Protein AF-A0AAW8SUX7-F1 (afdb_monomer_lite)

Foldseek 3Di:
DDDPVVLVVVLVVVLVQLLVLLLLADFLQWKKKKFWADPVLPDFDVVSVVVLVVQLVVQVQVVQVVQVHGKWKKKFKAFDADPVPLTTPTIMMMMIIGDDDDPVSSQLSQWDDDDPPTDHRDDMDMDRQDDDPVGGSNNVSVVRSVSPDPPDPSDDSPDDRMDIDPPGDGDDDDDDLPVDDPVRLVCCCPDPQSNLVVVCVVVVQWDWDDDWDWDQDPVRGIDTDTDIRGNCSNPDD

pLDDT: mean 82.75, std 14.5, range [36.53, 97.94]

Secondary structure (DSSP, 8-state):
---HHHHHHHHHHHHHHHHHHHHTT--TTSEEEEEE--GGG--SSHHHHHHHHHHHHHHHHHHHHTTT-PPPEEEEEEEEE-TTT-SEEEEEEEEEE-S-S-HHHHHHTSEES-GGG-EE-S-EEEEEPP-BTTBSHHHHHHHHHH-----TT-S-TT--SEEE-TTSPPP-----TTSS-HHHHHHHHTSTTTTHHHHHHT-TTEEE-S--EEEEETTTEEEEE--EEEGGGS---

InterPro domains:
  IPR056906 Replication-associated protein ORF2/G2P domain [PF23343] (31-123)

Organism: NCBI:txid71452

Structure (mmCIF, N/CA/C/O backbone):
data_AF-A0AAW8SUX7-F1
#
_entry.id   AF-A0AAW8SUX7-F1
#
loop_
_atom_site.group_PDB
_atom_site.id
_atom_site.type_symbol
_atom_site.label_atom_id
_atom_site.label_alt_id
_atom_site.label_comp_id
_atom_site.label_asym_id
_atom_site.label_entity_id
_atom_site.label_seq_id
_atom_site.pdbx_PDB_ins_code
_atom_site.Cartn_x
_atom_site.Cartn_y
_atom_site.Cartn_z
_atom_site.occupancy
_atom_site.B_iso_or_equiv
_atom_site.auth_seq_id
_atom_site.auth_comp_id
_atom_site.auth_asym_id
_atom_site.auth_atom_id
_atom_site.pdbx_PDB_model_num
ATOM 1 N N . MET A 1 1 ? -17.219 -17.881 -17.404 1.00 49.19 1 MET A N 1
ATOM 2 C CA . MET A 1 1 ? -16.061 -18.111 -16.503 1.00 49.19 1 MET A CA 1
ATOM 3 C C . MET A 1 1 ? -14.771 -17.941 -17.301 1.00 49.19 1 MET A C 1
ATOM 5 O O . MET A 1 1 ? -14.645 -18.595 -18.323 1.00 49.19 1 MET A O 1
ATOM 9 N N . SER A 1 2 ? -13.825 -17.087 -16.890 1.00 55.25 2 SER A N 1
ATOM 10 C CA . SER A 1 2 ? -12.548 -16.931 -17.619 1.00 55.25 2 SER A CA 1
ATOM 11 C C . SER A 1 2 ? -11.687 -18.201 -17.523 1.00 55.25 2 SER A C 1
ATOM 13 O O . SER A 1 2 ? -11.746 -18.900 -16.506 1.00 55.25 2 SER A O 1
ATOM 15 N N . ARG A 1 3 ? -10.908 -18.514 -18.569 1.00 72.50 3 ARG A N 1
ATOM 16 C CA . ARG A 1 3 ? -9.994 -19.675 -18.624 1.00 72.50 3 ARG A CA 1
ATOM 17 C C . ARG A 1 3 ? -8.906 -19.587 -17.531 1.00 72.50 3 ARG A C 1
ATOM 19 O O . ARG A 1 3 ? -8.503 -18.471 -17.200 1.00 72.50 3 ARG A O 1
ATOM 26 N N . PRO A 1 4 ? -8.389 -20.710 -16.986 1.00 70.69 4 PRO A N 1
ATOM 27 C CA . PRO A 1 4 ? -7.347 -20.701 -15.948 1.00 70.69 4 PRO A CA 1
ATOM 28 C C . PRO A 1 4 ? -6.117 -19.849 -16.298 1.00 70.69 4 PRO A C 1
ATOM 30 O O . PRO A 1 4 ? -5.672 -19.061 -15.468 1.00 70.69 4 PRO A O 1
ATOM 33 N N . ALA A 1 5 ? -5.644 -19.916 -17.547 1.00 71.50 5 ALA A N 1
ATOM 34 C CA . ALA A 1 5 ? -4.537 -19.094 -18.041 1.00 71.50 5 ALA A CA 1
ATOM 35 C C . ALA A 1 5 ? -4.833 -17.582 -17.963 1.00 71.50 5 ALA A C 1
ATOM 37 O O . ALA A 1 5 ? -4.021 -16.820 -17.446 1.00 71.50 5 ALA A O 1
ATOM 38 N N . GLN A 1 6 ? -6.034 -17.154 -18.375 1.00 67.06 6 GLN A N 1
ATOM 39 C CA . GLN A 1 6 ? -6.454 -15.751 -18.283 1.00 67.06 6 GLN A CA 1
ATOM 40 C C . GLN A 1 6 ? -6.538 -15.275 -16.828 1.00 67.06 6 GLN A C 1
ATOM 42 O O . GLN A 1 6 ? -6.227 -14.128 -16.525 1.00 67.06 6 GLN A O 1
ATOM 47 N N . ARG A 1 7 ? -6.954 -16.150 -15.906 1.00 67.62 7 ARG A N 1
ATOM 48 C CA . ARG A 1 7 ? -7.014 -15.815 -14.475 1.00 67.62 7 ARG A CA 1
ATOM 49 C C . ARG A 1 7 ? -5.628 -15.630 -13.883 1.00 67.62 7 ARG A C 1
ATOM 51 O O . ARG A 1 7 ? -5.427 -14.651 -13.179 1.00 67.62 7 ARG A O 1
ATOM 58 N N . ASN A 1 8 ? -4.694 -16.527 -14.192 1.00 72.44 8 ASN A N 1
ATOM 59 C CA . ASN A 1 8 ? -3.310 -16.416 -13.732 1.00 72.44 8 ASN A CA 1
ATOM 60 C C . ASN A 1 8 ? -2.652 -15.138 -14.269 1.00 72.44 8 ASN A C 1
ATOM 62 O O . ASN A 1 8 ? -1.941 -14.456 -13.537 1.00 72.44 8 ASN A O 1
ATOM 66 N N . LEU A 1 9 ? -2.940 -14.776 -15.523 1.00 76.44 9 LEU A N 1
ATOM 67 C CA . LEU A 1 9 ? -2.477 -13.520 -16.105 1.00 76.44 9 LEU A CA 1
ATOM 68 C C . LEU A 1 9 ? -3.084 -12.301 -15.394 1.00 76.44 9 LEU A C 1
ATOM 70 O O . LEU A 1 9 ? -2.355 -11.389 -15.020 1.00 76.44 9 LEU A O 1
ATOM 74 N N . ASN A 1 10 ? -4.397 -12.298 -15.147 1.00 75.06 10 ASN A N 1
ATOM 75 C CA . ASN A 1 10 ? -5.064 -11.206 -14.432 1.00 75.06 10 ASN A CA 1
ATOM 76 C C . ASN A 1 10 ? -4.539 -11.046 -12.997 1.00 75.06 10 ASN A C 1
ATOM 78 O O . ASN A 1 10 ? -4.394 -9.924 -12.521 1.00 75.06 10 ASN A O 1
ATOM 82 N N . ASP A 1 11 ? -4.253 -12.157 -12.320 1.00 74.00 11 ASP A N 1
ATOM 83 C CA . ASP A 1 11 ? -3.668 -12.185 -10.980 1.00 74.00 11 ASP A CA 1
ATOM 84 C C . ASP A 1 11 ? -2.265 -11.568 -10.972 1.00 74.00 11 ASP A C 1
ATOM 86 O O . ASP A 1 11 ? -1.992 -10.622 -10.230 1.00 74.00 11 ASP A O 1
ATOM 90 N N . LYS A 1 12 ? -1.408 -12.022 -11.894 1.00 78.69 12 LYS A N 1
ATOM 91 C CA . LYS A 1 12 ? -0.062 -11.478 -12.093 1.00 78.69 12 LYS A CA 1
ATOM 92 C C . LYS A 1 12 ? -0.101 -9.976 -12.382 1.00 78.69 12 LYS A C 1
ATOM 94 O O . LYS A 1 12 ? 0.611 -9.211 -11.737 1.00 78.69 12 LYS A O 1
ATOM 99 N N . ASN A 1 13 ? -0.979 -9.547 -13.287 1.00 82.00 13 ASN A N 1
ATOM 100 C CA . ASN A 1 13 ? -1.150 -8.136 -13.630 1.00 82.00 13 ASN A CA 1
ATOM 101 C C . ASN A 1 13 ? -1.684 -7.325 -12.441 1.00 82.00 13 ASN A C 1
ATOM 103 O O . ASN A 1 13 ? -1.242 -6.203 -12.213 1.00 82.00 13 ASN A O 1
ATOM 107 N N . SER A 1 14 ? -2.599 -7.886 -11.641 1.00 81.56 14 SER A N 1
ATOM 108 C CA . SER A 1 14 ? -3.118 -7.206 -10.453 1.00 81.56 14 SER A CA 1
ATOM 109 C C . SER A 1 14 ? -2.048 -7.008 -9.381 1.00 81.56 14 SER A C 1
ATOM 111 O O . SER A 1 14 ? -2.065 -5.969 -8.721 1.00 81.56 14 SER A O 1
ATOM 113 N N . LYS A 1 15 ? -1.147 -7.978 -9.189 1.00 80.19 15 LYS A N 1
ATOM 114 C CA . LYS A 1 15 ? -0.014 -7.877 -8.254 1.00 80.19 15 LYS A CA 1
ATOM 115 C C . LYS A 1 15 ? 0.997 -6.845 -8.729 1.00 80.19 15 LYS A C 1
ATOM 117 O O . LYS A 1 15 ? 1.375 -5.964 -7.962 1.00 80.19 15 LYS A O 1
ATOM 122 N N . GLN A 1 16 ? 1.351 -6.901 -10.011 1.00 82.69 16 GLN A N 1
ATOM 123 C CA . GLN A 1 16 ? 2.250 -5.933 -10.630 1.00 82.69 16 GLN A CA 1
ATOM 124 C C . GLN A 1 16 ? 1.707 -4.503 -10.506 1.00 82.69 16 GLN A C 1
ATOM 126 O O . GLN A 1 16 ? 2.420 -3.591 -10.100 1.00 82.69 16 GLN A O 1
ATOM 131 N N . TYR A 1 17 ? 0.415 -4.312 -10.768 1.00 87.44 17 TYR A N 1
ATOM 132 C CA . TYR A 1 17 ? -0.224 -3.007 -10.639 1.00 87.44 17 TYR A CA 1
ATOM 133 C C . TYR A 1 17 ? -0.255 -2.498 -9.189 1.00 87.44 17 TYR A C 1
ATOM 135 O O . TYR A 1 17 ? -0.027 -1.314 -8.949 1.00 87.44 17 TYR A O 1
ATOM 143 N N . ALA A 1 18 ? -0.493 -3.375 -8.207 1.00 87.50 18 ALA A N 1
ATOM 144 C CA . ALA A 1 18 ? -0.408 -3.010 -6.792 1.00 87.50 18 ALA A CA 1
ATOM 145 C C . ALA A 1 18 ? 1.014 -2.570 -6.403 1.00 87.50 18 ALA A C 1
ATOM 147 O O . ALA A 1 18 ? 1.178 -1.557 -5.727 1.00 87.50 18 ALA A O 1
ATOM 148 N N . LYS A 1 19 ? 2.034 -3.295 -6.878 1.00 86.00 19 LYS A N 1
ATOM 149 C CA . LYS A 1 19 ? 3.452 -2.963 -6.683 1.00 86.00 19 LYS A CA 1
ATOM 150 C C . LYS A 1 19 ? 3.786 -1.582 -7.250 1.00 86.00 19 LYS A C 1
ATOM 152 O O . LYS A 1 19 ? 4.350 -0.752 -6.544 1.00 86.00 19 LYS A O 1
ATOM 157 N N . TRP A 1 20 ? 3.362 -1.293 -8.477 1.00 86.62 20 TRP A N 1
ATOM 158 C CA . TRP A 1 20 ? 3.561 0.027 -9.073 1.00 86.62 20 TRP A CA 1
ATOM 159 C C . TRP A 1 20 ? 2.840 1.144 -8.313 1.00 86.62 20 TRP A C 1
ATOM 161 O O . TRP A 1 20 ? 3.424 2.199 -8.090 1.00 86.62 20 TRP A O 1
ATOM 171 N N . LEU A 1 21 ? 1.603 0.919 -7.852 1.00 90.94 21 LEU A N 1
ATOM 172 C CA . LEU A 1 21 ? 0.901 1.902 -7.021 1.00 90.94 21 LEU A CA 1
ATOM 173 C C . LEU A 1 21 ? 1.651 2.213 -5.725 1.00 90.94 21 LEU A C 1
ATOM 175 O O . LEU A 1 21 ? 1.658 3.376 -5.321 1.00 90.94 21 LEU A O 1
ATOM 179 N N . LEU A 1 22 ? 2.265 1.202 -5.098 1.00 89.12 22 LEU A N 1
ATOM 180 C CA . LEU A 1 22 ? 3.084 1.402 -3.908 1.00 89.12 22 LEU A CA 1
ATOM 181 C C . LEU A 1 22 ? 4.274 2.316 -4.224 1.00 89.12 22 LEU A C 1
ATOM 183 O O . LEU A 1 22 ? 4.403 3.365 -3.595 1.00 89.12 22 LEU A O 1
ATOM 187 N N . TYR A 1 23 ? 5.063 1.991 -5.252 1.00 83.94 23 TYR A N 1
ATOM 188 C CA . TYR A 1 23 ? 6.222 2.803 -5.647 1.00 83.94 23 TYR A CA 1
ATOM 189 C C . TYR A 1 23 ? 5.887 4.238 -6.018 1.00 83.94 23 TYR A C 1
ATOM 191 O O . TYR A 1 23 ? 6.622 5.151 -5.669 1.00 83.94 23 TYR A O 1
ATOM 199 N N . SER A 1 24 ? 4.791 4.452 -6.743 1.00 86.19 24 SER A N 1
ATOM 200 C CA . SER A 1 24 ? 4.453 5.785 -7.238 1.00 86.19 24 SER A CA 1
ATOM 201 C C . SER A 1 24 ? 3.870 6.708 -6.167 1.00 86.19 24 SER A C 1
ATOM 203 O O . SER A 1 24 ? 3.628 7.878 -6.457 1.00 86.19 24 SER A O 1
ATOM 205 N N . ASN A 1 25 ? 3.547 6.205 -4.969 1.00 90.44 25 ASN A N 1
ATOM 206 C CA . ASN A 1 25 ? 2.775 6.976 -3.990 1.00 90.44 25 ASN A CA 1
ATOM 207 C C . ASN A 1 25 ? 3.326 6.994 -2.572 1.00 90.44 25 ASN A C 1
ATOM 209 O O . ASN A 1 25 ? 2.928 7.904 -1.832 1.00 90.44 25 ASN A O 1
ATOM 213 N N . PHE A 1 26 ? 4.167 6.026 -2.201 1.00 89.00 26 PHE A N 1
ATOM 214 C CA . PHE A 1 26 ? 4.655 5.890 -0.836 1.00 89.00 26 PHE A CA 1
ATOM 215 C C . PHE A 1 26 ? 6.181 5.825 -0.762 1.00 89.00 26 PHE A C 1
ATOM 217 O O . PHE A 1 26 ? 6.838 5.348 -1.686 1.00 89.00 26 PHE A O 1
ATOM 224 N N . THR A 1 27 ? 6.738 6.303 0.348 1.00 85.88 27 THR A N 1
ATOM 225 C CA . THR A 1 27 ? 8.180 6.333 0.638 1.00 85.88 27 THR A CA 1
ATOM 226 C C . THR A 1 27 ? 8.466 5.862 2.063 1.00 85.88 27 THR A C 1
ATOM 228 O O . THR A 1 27 ? 7.548 5.623 2.841 1.00 85.88 27 THR A O 1
ATOM 231 N N . GLU A 1 28 ? 9.737 5.776 2.452 1.00 84.06 28 GLU A N 1
ATOM 232 C CA . GLU A 1 28 ? 10.152 5.444 3.827 1.00 84.06 28 GLU A CA 1
ATOM 233 C C . GLU A 1 28 ? 9.581 6.362 4.921 1.00 84.06 28 GLU A C 1
ATOM 235 O O . GLU A 1 28 ? 9.489 5.988 6.088 1.00 84.06 28 GLU A O 1
ATOM 240 N N . LYS A 1 29 ? 9.155 7.574 4.553 1.00 86.88 29 LYS A N 1
ATOM 241 C CA . LYS A 1 29 ? 8.556 8.536 5.486 1.00 86.88 29 LYS A CA 1
ATOM 242 C C . LYS A 1 29 ? 7.097 8.208 5.812 1.00 86.88 29 LYS A C 1
ATOM 244 O O . LYS A 1 29 ? 6.543 8.775 6.755 1.00 86.88 29 LYS A O 1
ATOM 249 N N . ASP A 1 30 ? 6.470 7.357 5.008 1.00 92.44 30 ASP A N 1
ATOM 250 C CA . ASP A 1 30 ? 5.077 6.958 5.142 1.00 92.44 30 ASP A CA 1
ATOM 251 C C . ASP A 1 30 ? 4.924 5.785 6.118 1.00 92.44 30 ASP A C 1
ATOM 253 O O . ASP A 1 30 ? 5.905 5.192 6.569 1.00 92.44 30 ASP A O 1
ATOM 257 N N . TYR A 1 31 ? 3.681 5.461 6.481 1.00 93.88 31 TYR A N 1
ATOM 258 C CA . TYR A 1 31 ? 3.406 4.467 7.511 1.00 93.88 31 TYR A CA 1
ATOM 259 C C . TYR A 1 31 ? 2.958 3.128 6.934 1.00 93.88 31 TYR A C 1
ATOM 261 O O . TYR A 1 31 ? 2.094 3.057 6.055 1.00 93.88 31 TYR A O 1
ATOM 269 N N . TYR A 1 32 ? 3.484 2.061 7.523 1.00 93.56 32 TYR A N 1
ATOM 270 C CA . TYR A 1 32 ? 3.003 0.700 7.378 1.00 93.56 32 TYR A CA 1
ATOM 271 C C . TYR A 1 32 ? 2.326 0.244 8.668 1.00 93.56 32 TYR A C 1
ATOM 273 O O . TYR A 1 32 ? 2.850 0.444 9.760 1.00 93.56 32 TYR A O 1
ATOM 281 N N . LEU A 1 33 ? 1.153 -0.371 8.542 1.00 94.44 33 LEU A N 1
ATOM 282 C CA . LEU A 1 33 ? 0.357 -0.827 9.667 1.00 94.44 33 LEU A CA 1
ATOM 283 C C . LEU A 1 33 ? 0.024 -2.300 9.556 1.00 94.44 33 LEU A C 1
ATOM 285 O O . LEU A 1 33 ? -0.484 -2.738 8.528 1.00 94.44 33 LEU A O 1
ATOM 289 N N . THR A 1 34 ? 0.173 -3.015 10.667 1.00 93.19 34 THR A N 1
ATOM 290 C CA . THR A 1 34 ? -0.422 -4.340 10.863 1.00 93.19 34 THR A CA 1
ATOM 291 C C . THR A 1 34 ? -1.584 -4.238 11.849 1.00 93.19 34 THR A C 1
ATOM 293 O O . THR A 1 34 ? -1.424 -3.789 12.987 1.00 93.19 34 THR A O 1
ATOM 296 N N . LEU A 1 35 ? -2.771 -4.661 11.419 1.00 95.62 35 LEU A N 1
ATOM 297 C CA . LEU A 1 35 ? -4.020 -4.591 12.174 1.00 95.62 35 LEU A CA 1
ATOM 298 C C . LEU A 1 35 ? -4.546 -6.004 12.428 1.00 95.62 35 LEU A C 1
ATOM 300 O O . LEU A 1 35 ? -4.897 -6.729 11.498 1.00 95.62 35 LEU A O 1
ATOM 304 N N . THR A 1 36 ? -4.625 -6.391 13.697 1.00 94.44 36 THR A N 1
ATOM 305 C CA . THR A 1 36 ? -5.106 -7.718 14.116 1.00 94.44 36 THR A CA 1
ATOM 306 C C . THR A 1 36 ? -6.457 -7.625 14.820 1.00 94.44 36 THR A C 1
ATOM 308 O O . THR A 1 36 ? -6.943 -6.533 15.122 1.00 94.44 36 THR A O 1
ATOM 311 N N . TYR A 1 37 ? -7.051 -8.774 15.139 1.00 95.06 37 TYR A N 1
ATOM 312 C CA . TYR A 1 37 ? -8.322 -8.869 15.852 1.00 95.06 37 TYR A CA 1
ATOM 313 C C . TYR A 1 37 ? -8.174 -9.611 17.182 1.00 95.06 37 TYR A C 1
ATOM 315 O O . TYR A 1 37 ? -7.462 -10.609 17.280 1.00 95.06 37 TYR A O 1
ATOM 323 N N . LYS A 1 38 ? -8.886 -9.144 18.211 1.00 95.19 38 LYS A N 1
ATOM 324 C CA . LYS A 1 38 ? -9.260 -9.967 19.371 1.00 95.19 38 LYS A CA 1
ATOM 325 C C . LYS A 1 38 ? -10.297 -10.993 18.922 1.00 95.19 38 LYS A C 1
ATOM 327 O O . LYS A 1 38 ? -11.129 -10.675 18.076 1.00 95.19 38 LYS A O 1
ATOM 332 N N . SER A 1 39 ? -10.330 -12.160 19.564 1.00 91.12 39 SER A N 1
ATOM 333 C CA . SER A 1 39 ? -11.234 -13.261 19.194 1.00 91.12 39 SER A CA 1
ATOM 334 C C . SER A 1 39 ? -12.703 -12.834 19.083 1.00 91.12 39 SER A C 1
ATOM 336 O O . SER A 1 39 ? -13.358 -13.174 18.108 1.00 91.12 39 SER A O 1
ATOM 338 N N . LYS A 1 40 ? -13.204 -12.000 20.009 1.00 93.31 40 LYS A N 1
ATOM 339 C CA . LYS A 1 40 ? -14.599 -11.508 19.991 1.00 93.31 40 LYS A CA 1
ATOM 340 C C . LYS A 1 40 ? -14.958 -10.578 18.823 1.00 93.31 40 LYS A C 1
ATOM 342 O O . LYS A 1 40 ? -16.132 -10.307 18.607 1.00 93.31 40 LYS A O 1
ATOM 347 N N . TYR A 1 41 ? -13.961 -10.039 18.123 1.00 94.12 41 TYR A N 1
ATOM 348 C CA . TYR A 1 41 ? -14.144 -9.137 16.983 1.00 94.12 41 TYR A CA 1
ATOM 349 C C . TYR A 1 41 ? -13.632 -9.735 15.674 1.00 94.12 41 TYR A C 1
ATOM 351 O O . TYR A 1 41 ? -13.612 -9.030 14.666 1.00 94.12 41 TYR A O 1
ATOM 359 N N . LEU A 1 42 ? -13.190 -10.997 15.685 1.00 90.88 42 LEU A N 1
ATOM 360 C CA . LEU A 1 42 ? -12.700 -11.667 14.492 1.00 90.88 42 LEU A CA 1
ATOM 361 C C . LEU A 1 42 ? -13.844 -11.765 13.467 1.00 90.88 42 LEU A C 1
ATOM 363 O O . LEU A 1 42 ? -14.887 -12.340 13.787 1.00 90.88 42 LEU A O 1
ATOM 367 N N . PRO A 1 43 ? -13.692 -11.201 12.256 1.00 89.00 43 PRO A N 1
ATOM 368 C CA . PRO A 1 43 ? -14.745 -11.260 11.254 1.00 89.00 43 PRO A CA 1
ATOM 369 C C . PRO A 1 43 ? -15.001 -12.699 10.804 1.00 89.00 43 PRO A C 1
ATOM 371 O O . PRO A 1 43 ? -14.061 -13.438 10.512 1.00 89.00 43 PRO A O 1
ATOM 374 N N . ALA A 1 44 ? -16.276 -13.076 10.697 1.00 82.94 44 ALA A N 1
ATOM 375 C CA . ALA A 1 44 ? -16.669 -14.399 10.215 1.00 82.94 44 ALA A CA 1
ATOM 376 C C . ALA A 1 44 ? -16.453 -14.546 8.699 1.00 82.94 44 ALA A C 1
ATOM 378 O O . ALA A 1 44 ? -16.167 -15.637 8.209 1.00 82.94 44 ALA A O 1
ATOM 379 N N . THR A 1 45 ? -16.576 -13.439 7.956 1.00 78.06 45 THR A N 1
ATOM 380 C CA . THR A 1 45 ? -16.423 -13.396 6.499 1.00 78.06 45 THR A CA 1
ATOM 381 C C . THR A 1 45 ? -15.517 -12.236 6.066 1.00 78.06 45 THR A C 1
ATOM 383 O O . THR A 1 45 ? -15.471 -11.194 6.725 1.00 78.06 45 THR A O 1
ATOM 386 N N . PRO A 1 46 ? -14.792 -12.367 4.944 1.00 76.94 46 PRO A N 1
ATOM 387 C CA . PRO A 1 46 ? -14.132 -11.217 4.329 1.00 76.94 46 PRO A CA 1
ATOM 388 C C . PRO A 1 46 ? -15.010 -10.023 3.961 1.00 76.94 46 PRO A C 1
ATOM 390 O O . PRO A 1 46 ? -14.490 -8.912 3.971 1.00 76.94 46 PRO A O 1
ATOM 393 N N . ASP A 1 47 ? -16.312 -10.183 3.715 1.00 81.88 47 ASP A N 1
ATOM 394 C CA . ASP A 1 47 ? -17.193 -9.019 3.549 1.00 81.88 47 ASP A CA 1
ATOM 395 C C . ASP A 1 47 ? -17.354 -8.261 4.877 1.00 81.88 47 ASP A C 1
ATOM 397 O O . ASP A 1 47 ? -17.314 -7.029 4.903 1.00 81.88 47 ASP A O 1
ATOM 401 N N . ASP A 1 48 ? -17.447 -8.974 6.003 1.00 88.06 48 ASP A N 1
ATOM 402 C CA . ASP A 1 48 ? -17.433 -8.353 7.331 1.00 88.06 48 ASP A CA 1
ATOM 403 C C . ASP A 1 48 ? -16.078 -7.702 7.624 1.00 88.06 48 ASP A C 1
ATOM 405 O O . ASP A 1 48 ? -16.029 -6.564 8.098 1.00 88.06 48 ASP A O 1
ATOM 409 N N . ALA A 1 49 ? -14.972 -8.366 7.271 1.00 89.06 49 ALA A N 1
ATOM 410 C CA . ALA A 1 49 ? -13.633 -7.790 7.387 1.00 89.06 49 ALA A CA 1
ATOM 411 C C . ALA A 1 49 ? -13.506 -6.505 6.557 1.00 89.06 49 ALA A C 1
ATOM 413 O O . ALA A 1 49 ? -13.005 -5.488 7.044 1.00 89.06 49 ALA A O 1
ATOM 414 N N . LYS A 1 50 ? -14.059 -6.505 5.337 1.00 88.44 50 LYS A N 1
ATOM 415 C CA . LYS A 1 50 ? -14.120 -5.329 4.471 1.00 88.44 50 LYS A CA 1
ATOM 416 C C . LYS A 1 50 ? -14.885 -4.175 5.129 1.00 88.44 50 LYS A C 1
ATOM 418 O O . LYS A 1 50 ? -14.415 -3.038 5.114 1.00 88.44 50 LYS A O 1
ATOM 423 N N . ARG A 1 51 ? -16.034 -4.441 5.756 1.00 92.81 51 ARG A N 1
ATOM 424 C CA . ARG A 1 51 ? -16.779 -3.400 6.492 1.00 92.81 51 ARG A CA 1
ATOM 425 C C . ARG A 1 51 ? -15.961 -2.834 7.652 1.00 9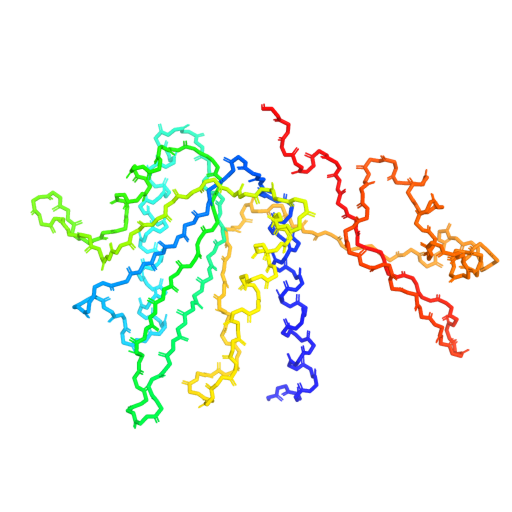2.81 51 ARG A C 1
ATOM 427 O O . ARG A 1 51 ? -15.997 -1.627 7.896 1.00 92.81 51 ARG A O 1
ATOM 434 N N . VAL A 1 52 ? -15.215 -3.676 8.368 1.00 95.25 52 VAL A N 1
ATOM 435 C CA . VAL A 1 52 ? -14.363 -3.217 9.473 1.00 95.25 52 VAL A CA 1
ATOM 436 C C . VAL A 1 52 ? -13.235 -2.316 8.966 1.00 95.25 52 VAL A C 1
ATOM 438 O O . VAL A 1 52 ? -13.053 -1.224 9.515 1.00 95.25 52 VAL A O 1
ATOM 441 N N . ILE A 1 53 ? -12.518 -2.706 7.906 1.00 95.62 53 ILE A N 1
ATOM 442 C CA . ILE A 1 53 ? -11.447 -1.862 7.356 1.00 95.62 53 ILE A CA 1
ATOM 443 C C . ILE A 1 53 ? -12.002 -0.559 6.760 1.00 95.62 53 ILE A C 1
ATOM 445 O O . ILE A 1 53 ? -11.429 0.505 6.985 1.00 95.62 53 ILE A O 1
ATOM 449 N N . ASP A 1 54 ? -13.171 -0.576 6.113 1.00 95.81 54 ASP A N 1
ATOM 450 C CA . ASP A 1 54 ? -13.818 0.639 5.592 1.00 95.81 54 ASP A CA 1
ATOM 451 C C . ASP A 1 54 ? -14.205 1.618 6.727 1.00 95.81 54 ASP A C 1
ATOM 453 O O . ASP A 1 54 ? -14.075 2.846 6.590 1.00 95.81 54 ASP A O 1
ATOM 457 N N . ASN A 1 55 ? -14.607 1.096 7.891 1.00 97.38 55 ASN A N 1
ATOM 458 C CA . ASN A 1 55 ? -14.852 1.889 9.098 1.00 97.38 55 ASN A CA 1
ATOM 459 C C . ASN A 1 55 ? -13.564 2.491 9.674 1.00 97.38 55 ASN A C 1
ATOM 461 O O . ASN A 1 55 ? -13.559 3.663 10.074 1.00 97.38 55 ASN A O 1
ATOM 465 N N . PHE A 1 56 ? -12.474 1.723 9.694 1.00 97.88 56 PHE A N 1
ATOM 466 C CA . PHE A 1 56 ? -11.153 2.211 10.088 1.00 97.88 56 PHE A CA 1
ATOM 467 C C . PHE A 1 56 ? -10.672 3.337 9.167 1.00 97.88 56 PHE A C 1
ATOM 469 O O . PHE A 1 56 ? -10.360 4.428 9.645 1.00 97.88 56 PHE A O 1
ATOM 476 N N . LEU A 1 57 ? -10.730 3.144 7.848 1.00 97.94 57 LEU A N 1
ATOM 477 C CA . LEU A 1 57 ? -10.364 4.165 6.861 1.00 97.94 57 LEU A CA 1
ATOM 478 C C . LEU A 1 57 ? -11.225 5.425 6.994 1.00 97.94 57 LEU A C 1
ATOM 480 O O . LEU A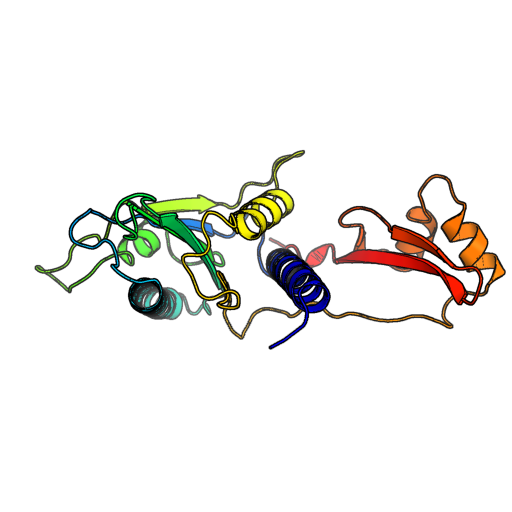 1 57 ? -10.741 6.540 6.823 1.00 97.94 57 LEU A O 1
ATOM 484 N N . SER A 1 58 ? -12.501 5.279 7.352 1.00 97.62 58 SER A N 1
ATOM 485 C CA . SER A 1 58 ? -13.379 6.422 7.627 1.00 97.62 58 SER A CA 1
ATOM 486 C C . SER A 1 58 ? -12.971 7.200 8.880 1.00 97.62 58 SER A C 1
ATOM 488 O O . SER A 1 58 ? -13.147 8.418 8.924 1.00 97.62 58 SER A O 1
ATOM 490 N N . LYS A 1 59 ? -12.424 6.530 9.901 1.00 97.38 59 LYS A N 1
ATOM 491 C CA . LYS A 1 59 ? -11.823 7.192 11.070 1.00 97.38 59 LYS A CA 1
ATOM 492 C C . LYS A 1 59 ? -10.527 7.902 10.692 1.00 97.38 59 LYS A C 1
ATOM 494 O O . LYS A 1 59 ? -10.400 9.075 11.030 1.00 97.38 59 LYS A O 1
ATOM 499 N N . LEU A 1 60 ? -9.650 7.249 9.925 1.00 97.75 60 LEU A N 1
ATOM 500 C CA . LEU A 1 60 ? -8.423 7.868 9.422 1.00 97.75 60 LEU A CA 1
ATOM 501 C C . LEU A 1 60 ? -8.717 9.107 8.577 1.00 97.75 60 LEU A C 1
ATOM 503 O O . LEU A 1 60 ? -8.158 10.158 8.848 1.00 97.75 60 LEU A O 1
ATOM 507 N N . ARG A 1 61 ? -9.669 9.055 7.639 1.00 97.69 61 ARG A N 1
ATOM 508 C CA . ARG A 1 61 ? -10.067 10.237 6.850 1.00 97.69 61 ARG A CA 1
ATOM 509 C C . ARG A 1 61 ? -10.460 11.428 7.727 1.00 97.69 61 ARG A C 1
ATOM 511 O O . ARG A 1 61 ? -10.074 12.554 7.440 1.00 97.69 61 ARG A O 1
ATOM 518 N N . ARG A 1 62 ? -11.207 11.192 8.812 1.00 96.50 62 ARG A N 1
ATOM 519 C CA . ARG A 1 62 ? -11.555 12.253 9.773 1.00 96.50 62 ARG A CA 1
ATOM 520 C C . ARG A 1 62 ? -10.343 12.762 10.548 1.00 96.50 62 ARG A C 1
ATOM 522 O O . ARG A 1 62 ? -10.327 13.936 10.894 1.00 96.50 62 ARG A O 1
ATOM 529 N N . LEU A 1 63 ? -9.378 11.895 10.845 1.00 96.81 63 LEU A N 1
ATOM 530 C CA . LEU A 1 63 ? -8.137 12.264 11.518 1.00 96.81 63 LEU A CA 1
ATOM 531 C C . LEU A 1 63 ? -7.250 13.130 10.607 1.00 96.81 63 LEU A C 1
ATOM 533 O O . LEU A 1 63 ? -6.873 14.218 11.018 1.00 96.81 63 LEU A O 1
ATOM 537 N N . TYR A 1 64 ? -7.015 12.707 9.362 1.00 97.25 64 TYR A N 1
ATOM 538 C CA . TYR A 1 64 ? -6.238 13.449 8.355 1.00 97.25 64 TYR A CA 1
ATOM 539 C C . TYR A 1 64 ? -6.882 14.791 7.988 1.00 97.25 64 TYR A C 1
ATOM 541 O O . TYR A 1 64 ? -6.197 15.795 7.828 1.00 97.25 64 TYR A O 1
ATOM 549 N N . LYS A 1 65 ? -8.220 14.869 7.972 1.00 95.81 65 LYS A N 1
ATOM 550 C CA . LYS A 1 65 ? -8.919 16.147 7.768 1.00 95.81 65 LYS A CA 1
ATOM 551 C C . LYS A 1 65 ? -8.535 17.208 8.813 1.00 95.81 65 LYS A C 1
ATOM 553 O O . LYS A 1 65 ? -8.589 18.393 8.509 1.00 95.81 65 LYS A O 1
ATOM 558 N N . LYS A 1 66 ? -8.138 16.810 10.030 1.00 93.75 66 LYS A N 1
ATOM 559 C CA . LYS A 1 66 ? -7.687 17.749 11.075 1.00 93.75 66 LYS A CA 1
ATOM 560 C C . LYS A 1 66 ? -6.288 18.308 10.821 1.00 93.75 66 LYS A C 1
ATOM 562 O O . LYS A 1 66 ? -5.965 19.346 11.379 1.00 93.75 66 LYS A O 1
ATOM 567 N N . THR A 1 67 ? -5.478 17.631 10.009 1.00 90.31 67 THR A N 1
ATOM 568 C CA . THR A 1 67 ? -4.136 18.079 9.610 1.00 90.31 67 THR A CA 1
ATOM 569 C C . THR A 1 67 ? -4.131 18.741 8.232 1.00 90.31 67 THR A C 1
ATOM 571 O O . THR A 1 67 ? -3.069 19.073 7.727 1.00 90.31 67 THR A O 1
ATOM 574 N N . ASN A 1 68 ? -5.307 18.950 7.624 1.00 89.75 68 ASN A N 1
ATOM 575 C CA . ASN A 1 68 ? -5.470 19.468 6.261 1.00 89.75 68 ASN A CA 1
ATOM 576 C C . ASN A 1 68 ? -4.736 18.642 5.183 1.00 89.75 68 ASN A C 1
ATOM 578 O O . ASN A 1 68 ? -4.382 19.152 4.124 1.00 89.75 68 ASN A O 1
ATOM 582 N N . GLU A 1 69 ? -4.532 17.351 5.444 1.00 88.81 69 GLU A N 1
ATOM 583 C CA . GLU A 1 69 ? -3.935 16.414 4.497 1.00 88.81 69 GLU A CA 1
ATOM 584 C C . GLU A 1 69 ? -4.995 15.451 3.960 1.00 88.81 69 GLU A C 1
ATOM 586 O O . GLU A 1 69 ? -5.935 15.061 4.658 1.00 88.81 69 GLU A O 1
ATOM 591 N N . GLU A 1 70 ? -4.843 15.024 2.708 1.00 94.12 70 GLU A N 1
ATOM 592 C CA . GLU A 1 70 ? -5.698 13.991 2.132 1.00 94.12 70 GLU A CA 1
ATOM 593 C C . GLU A 1 70 ? -5.092 12.601 2.363 1.00 94.12 70 GLU A C 1
ATOM 595 O O . GLU A 1 70 ? -3.934 12.344 2.032 1.00 94.12 70 GLU A O 1
ATOM 600 N N . LEU A 1 71 ? -5.891 11.674 2.900 1.00 97.44 71 LEU A N 1
ATOM 601 C CA . LEU A 1 71 ? -5.463 10.293 3.114 1.00 97.44 71 LEU A CA 1
ATOM 602 C C . LEU A 1 71 ? -5.285 9.561 1.774 1.00 97.44 71 LEU A C 1
ATOM 604 O O . LEU A 1 71 ? -6.256 9.283 1.063 1.00 97.44 71 LEU A O 1
ATOM 608 N N . LYS A 1 72 ? -4.054 9.144 1.497 1.00 97.56 72 LYS A N 1
ATOM 609 C CA . LYS A 1 72 ? -3.695 8.098 0.540 1.00 97.56 72 LYS A CA 1
ATOM 610 C C . LYS A 1 72 ? -3.531 6.783 1.287 1.00 97.56 72 LYS A C 1
ATOM 612 O O . LYS A 1 72 ? -2.908 6.747 2.345 1.00 97.56 72 LYS A O 1
ATOM 617 N N . TYR A 1 73 ? -4.087 5.703 0.746 1.00 97.12 73 TYR A N 1
ATOM 618 C CA . TYR A 1 73 ? -3.931 4.387 1.359 1.00 97.12 73 TYR A CA 1
ATOM 619 C C . TYR A 1 73 ? -3.926 3.251 0.343 1.00 97.12 73 TYR A C 1
ATOM 621 O O . TYR A 1 73 ? -4.548 3.331 -0.720 1.00 97.12 73 TYR A O 1
ATOM 629 N N . MET A 1 74 ? -3.303 2.150 0.740 1.00 95.50 74 MET A N 1
ATOM 630 C CA . MET A 1 74 ? -3.527 0.810 0.214 1.00 95.50 74 MET A CA 1
ATOM 631 C C . MET A 1 74 ? -3.722 -0.134 1.395 1.00 95.50 74 MET A C 1
ATOM 633 O O . MET A 1 74 ? -2.985 -0.044 2.367 1.00 95.50 74 MET A O 1
ATOM 637 N N . TRP A 1 75 ? -4.705 -1.028 1.339 1.00 93.44 75 TRP A N 1
ATOM 638 C CA . TRP A 1 75 ? -4.845 -2.095 2.331 1.00 93.44 75 TRP A CA 1
ATOM 639 C C . TRP A 1 75 ? -4.820 -3.455 1.661 1.00 93.44 75 TRP A C 1
ATOM 641 O O . TRP A 1 75 ? -5.271 -3.592 0.527 1.00 93.44 75 TRP A O 1
ATOM 651 N N . PHE A 1 76 ? -4.343 -4.447 2.401 1.00 89.00 76 PHE A N 1
ATOM 652 C CA . PHE A 1 76 ? -4.233 -5.846 2.023 1.00 89.00 76 PHE A CA 1
ATOM 653 C C . PHE A 1 76 ? -4.827 -6.682 3.155 1.00 89.00 76 PHE A C 1
ATOM 655 O O . PHE A 1 76 ? -4.587 -6.399 4.326 1.00 89.00 76 PHE A O 1
ATOM 662 N N . THR A 1 77 ? -5.636 -7.684 2.830 1.00 86.69 77 THR A N 1
ATOM 663 C CA . THR A 1 77 ? -6.229 -8.592 3.820 1.00 86.69 77 THR A CA 1
ATOM 664 C C . THR A 1 77 ? -5.594 -9.962 3.693 1.00 86.69 77 THR A C 1
ATOM 666 O O . THR A 1 77 ? -5.660 -10.586 2.632 1.00 86.69 77 THR A O 1
ATOM 669 N N . GLU A 1 78 ? -5.024 -10.441 4.789 1.00 81.19 78 GLU A N 1
ATOM 670 C CA . GLU A 1 78 ? -4.476 -11.782 4.909 1.00 81.19 78 GLU A CA 1
ATOM 671 C C . GLU A 1 78 ? -5.330 -12.578 5.896 1.00 81.19 78 GLU A C 1
ATOM 673 O O . GLU A 1 78 ? -5.782 -12.069 6.922 1.00 81.19 78 GLU A O 1
ATOM 678 N N . PHE A 1 79 ? -5.589 -13.838 5.568 1.00 76.06 79 PHE A N 1
ATOM 679 C CA . PHE A 1 79 ? -6.327 -14.735 6.440 1.00 76.06 79 PHE A CA 1
ATOM 680 C C . PHE A 1 79 ? -5.843 -16.171 6.275 1.00 76.06 79 PHE A C 1
ATOM 682 O O . PHE A 1 79 ? -5.320 -16.568 5.231 1.00 76.06 79 PHE A O 1
ATOM 689 N N . GLN A 1 80 ? -6.094 -16.967 7.305 1.00 71.88 80 GLN A N 1
ATOM 690 C CA . GLN A 1 80 ? -5.880 -18.403 7.324 1.00 71.88 80 GLN A CA 1
ATOM 691 C C . GLN A 1 80 ? -7.205 -19.087 7.652 1.00 71.88 80 GLN A C 1
ATOM 693 O O . GLN A 1 80 ? -7.834 -18.745 8.654 1.00 71.88 80 GLN A O 1
ATOM 698 N N . TYR A 1 81 ? -7.615 -20.049 6.823 1.00 69.25 81 TYR A N 1
ATOM 699 C CA . TYR A 1 81 ? -8.721 -20.943 7.158 1.00 69.25 81 TYR A CA 1
ATOM 700 C C . TYR A 1 81 ? -8.260 -22.040 8.094 1.00 69.25 81 TYR A C 1
ATOM 702 O O . TYR A 1 81 ? -7.102 -22.461 8.077 1.00 69.25 81 TYR A O 1
ATOM 710 N N . ASP A 1 82 ? -9.201 -22.490 8.901 1.00 69.75 82 ASP A N 1
ATOM 711 C CA . ASP A 1 82 ? -9.132 -23.795 9.513 1.00 69.75 82 ASP A CA 1
ATOM 712 C C . ASP A 1 82 ? -9.671 -24.835 8.512 1.00 69.75 82 ASP A C 1
ATOM 714 O O . ASP A 1 82 ? -10.774 -24.695 7.966 1.00 69.75 82 ASP A O 1
ATOM 718 N N . ASP A 1 83 ? -8.844 -25.829 8.191 1.00 68.94 83 ASP A N 1
ATOM 719 C CA . ASP A 1 83 ? -9.126 -26.797 7.127 1.00 68.94 83 ASP A CA 1
ATOM 720 C C . ASP A 1 83 ? -10.217 -27.800 7.524 1.00 68.94 83 ASP A C 1
ATOM 722 O O . ASP A 1 83 ? -10.972 -28.257 6.659 1.00 68.94 83 ASP A O 1
ATOM 726 N N . ASP A 1 84 ? -10.410 -28.017 8.819 1.00 69.81 84 ASP A N 1
ATOM 727 C CA . ASP A 1 84 ? -11.414 -28.938 9.344 1.00 69.81 84 ASP A CA 1
ATOM 728 C C . ASP A 1 84 ? -12.782 -28.260 9.428 1.00 69.81 84 ASP A C 1
ATOM 730 O O . ASP A 1 84 ? -13.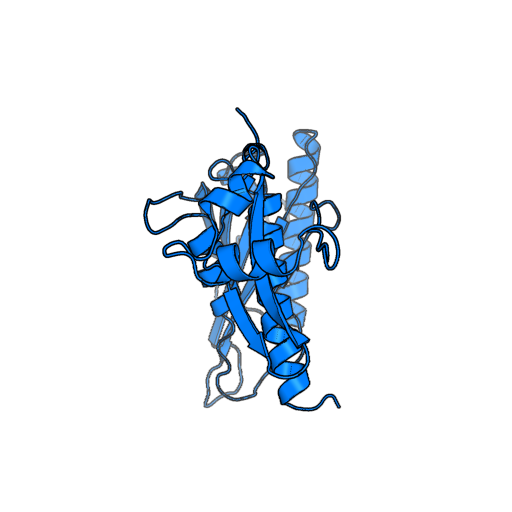800 -28.825 9.034 1.00 69.81 84 ASP A O 1
ATOM 734 N N . THR A 1 85 ? -12.810 -27.004 9.876 1.00 69.00 85 THR A N 1
ATOM 735 C CA . THR A 1 85 ? -14.070 -26.310 10.184 1.00 69.00 85 THR A CA 1
ATOM 736 C C . THR A 1 85 ? -14.551 -25.358 9.085 1.00 69.00 85 THR A C 1
ATOM 738 O O . THR A 1 85 ? -15.720 -24.984 9.059 1.00 69.00 85 THR A O 1
ATOM 741 N N . GLY A 1 86 ? -13.676 -24.938 8.164 1.00 67.19 86 GLY A N 1
ATOM 742 C CA . GLY A 1 86 ? -14.025 -23.987 7.098 1.00 67.19 86 GLY A CA 1
ATOM 743 C C . GLY A 1 86 ? -14.145 -22.534 7.547 1.00 67.19 86 GLY A C 1
ATOM 744 O O . GLY A 1 86 ? -14.349 -21.661 6.702 1.00 67.19 86 GLY A O 1
ATOM 745 N N . TYR A 1 87 ? -13.958 -22.256 8.838 1.00 67.94 87 TYR A N 1
ATOM 746 C CA . TYR A 1 87 ? -13.994 -20.909 9.399 1.00 67.94 87 TYR A CA 1
ATOM 747 C C . TYR A 1 87 ? -12.628 -20.219 9.357 1.00 67.94 87 TYR A C 1
ATOM 749 O O . TYR A 1 87 ? -11.568 -20.843 9.254 1.00 67.94 87 TYR A O 1
ATOM 757 N N . VAL A 1 88 ? -12.657 -18.888 9.432 1.00 70.75 88 VAL A N 1
ATOM 758 C CA . VAL A 1 88 ? -11.460 -18.048 9.514 1.00 70.75 88 VAL A CA 1
ATOM 759 C C . VAL A 1 88 ? -10.774 -18.275 10.864 1.00 70.75 88 VAL A C 1
ATOM 761 O O . VAL A 1 88 ? -11.322 -17.941 11.911 1.00 70.75 88 VAL A O 1
ATOM 764 N N . LYS A 1 89 ? -9.550 -18.806 10.844 1.00 73.94 89 LYS A N 1
ATOM 765 C CA . LYS A 1 89 ? -8.719 -19.047 12.034 1.00 73.94 89 LYS A CA 1
ATOM 766 C C . LYS A 1 89 ? -7.950 -17.805 12.464 1.00 73.94 89 LYS A C 1
ATOM 768 O O . LYS A 1 89 ? -7.797 -17.526 13.650 1.00 73.94 89 LYS A O 1
ATOM 773 N N . ARG A 1 90 ? -7.414 -17.076 11.486 1.00 76.81 90 ARG A N 1
ATOM 774 C CA . ARG A 1 90 ? -6.664 -15.828 11.672 1.00 76.81 90 ARG A CA 1
ATOM 775 C C . ARG A 1 90 ? -7.004 -14.888 10.533 1.00 76.81 90 ARG A C 1
ATOM 777 O O . ARG A 1 90 ? -7.104 -15.334 9.394 1.00 76.81 90 ARG A O 1
ATOM 784 N N . LEU A 1 91 ? -7.162 -13.609 10.844 1.00 85.00 91 LEU A N 1
ATOM 785 C CA . LEU A 1 91 ? -7.348 -12.548 9.865 1.00 85.00 91 LEU A CA 1
ATOM 786 C C . LEU A 1 91 ? -6.610 -11.310 10.354 1.00 85.00 91 LEU A C 1
ATOM 788 O O . LEU A 1 91 ? -6.705 -10.954 11.532 1.00 85.00 91 LEU A O 1
ATOM 792 N N . HIS A 1 92 ? -5.883 -10.661 9.456 1.00 88.81 92 HIS A N 1
ATOM 793 C CA . HIS A 1 92 ? -5.232 -9.385 9.709 1.00 88.81 92 HIS A CA 1
ATOM 794 C C . HIS A 1 92 ? -5.221 -8.527 8.448 1.00 88.81 92 HIS A C 1
ATOM 796 O O . HIS A 1 92 ? -5.266 -9.025 7.320 1.00 88.81 92 HIS A O 1
ATOM 802 N N . HIS A 1 93 ? -5.187 -7.216 8.654 1.00 91.69 93 HIS A N 1
ATOM 803 C CA . HIS A 1 93 ? -5.025 -6.252 7.578 1.00 91.69 93 HIS A CA 1
ATOM 804 C C . HIS A 1 93 ? -3.649 -5.621 7.656 1.00 91.69 93 HIS A C 1
ATOM 806 O O . HIS A 1 93 ? -3.223 -5.182 8.722 1.00 91.69 93 HIS A O 1
ATOM 812 N N . HIS A 1 94 ? -3.009 -5.510 6.506 1.00 92.31 94 HIS A N 1
ATOM 813 C CA . HIS A 1 94 ? -1.847 -4.663 6.323 1.00 92.31 94 HIS A CA 1
ATOM 814 C C . HIS A 1 94 ? -2.293 -3.388 5.622 1.00 92.31 94 HIS A C 1
ATOM 816 O O . HIS A 1 94 ? -3.056 -3.458 4.657 1.00 92.31 94 HIS A O 1
ATOM 822 N N . VAL A 1 95 ? -1.862 -2.222 6.090 1.00 94.69 95 VAL A N 1
ATOM 823 C CA . VAL A 1 95 ? -2.254 -0.937 5.501 1.00 94.69 95 VAL A CA 1
ATOM 824 C C . VAL A 1 95 ? -1.023 -0.071 5.306 1.00 94.69 95 VAL A C 1
ATOM 826 O O . VAL A 1 95 ? -0.276 0.161 6.244 1.00 94.69 95 VAL A O 1
ATOM 829 N N . VAL A 1 96 ? -0.840 0.433 4.094 1.00 94.94 96 VAL A N 1
ATOM 830 C CA . VAL A 1 96 ? 0.141 1.466 3.770 1.00 94.94 96 VAL A CA 1
ATOM 831 C C . VAL A 1 96 ? -0.612 2.784 3.654 1.00 94.94 96 VAL A C 1
ATOM 833 O O . VAL A 1 96 ? -1.595 2.856 2.911 1.00 94.94 96 VAL A O 1
ATOM 836 N N . ILE A 1 97 ? -0.197 3.809 4.394 1.00 96.56 97 ILE A N 1
ATOM 837 C CA . ILE A 1 97 ? -0.806 5.147 4.370 1.00 96.56 97 ILE A CA 1
ATOM 838 C C . ILE A 1 97 ? 0.276 6.215 4.313 1.00 96.56 97 ILE A C 1
ATOM 840 O O . ILE A 1 97 ? 1.359 6.018 4.854 1.00 96.56 97 ILE A O 1
ATOM 844 N N . ASN A 1 98 ? -0.018 7.360 3.698 1.00 95.38 98 ASN A N 1
ATOM 845 C CA . ASN A 1 98 ? 0.943 8.460 3.681 1.00 95.38 98 ASN A CA 1
ATOM 846 C C . ASN A 1 98 ? 1.194 9.015 5.088 1.00 95.38 98 ASN A C 1
ATOM 848 O O . ASN A 1 98 ? 0.312 8.942 5.943 1.00 95.38 98 ASN A O 1
ATOM 852 N N . ARG A 1 99 ? 2.349 9.640 5.314 1.00 93.12 99 ARG A N 1
ATOM 853 C CA . ARG A 1 99 ? 2.655 10.393 6.532 1.00 93.12 99 ARG A CA 1
ATOM 854 C C . ARG A 1 99 ? 1.580 11.446 6.799 1.00 93.12 99 ARG A C 1
ATOM 856 O O . ARG A 1 99 ? 0.947 11.930 5.860 1.00 93.12 99 ARG A O 1
ATOM 863 N N . GLY A 1 100 ? 1.397 11.762 8.077 1.00 92.50 100 GLY A N 1
ATOM 864 C CA . GLY A 1 100 ? 0.464 12.776 8.546 1.00 92.50 100 GLY A CA 1
ATOM 865 C C . GLY A 1 100 ? 0.336 12.751 10.072 1.00 92.50 100 GLY A C 1
ATOM 866 O O . GLY A 1 100 ? 1.339 12.979 10.753 1.00 92.50 100 GLY A O 1
ATOM 867 N N . PRO A 1 101 ? -0.849 12.440 10.633 1.00 94.88 101 PRO A N 1
ATOM 868 C CA . PRO A 1 101 ? -1.063 12.314 12.077 1.00 94.88 101 PRO A CA 1
ATOM 869 C C . PRO A 1 101 ? -0.059 11.392 12.794 1.00 94.88 101 PRO A C 1
ATOM 871 O O . PRO A 1 101 ? 0.585 10.539 12.179 1.00 94.88 101 PRO A O 1
ATOM 874 N N . SER A 1 102 ? 0.047 11.532 14.120 1.00 95.19 102 SER A N 1
ATOM 875 C CA . SER A 1 102 ? 0.912 10.664 14.925 1.00 95.19 102 SER A CA 1
ATOM 876 C C . SER A 1 102 ? 0.469 9.200 14.853 1.00 95.19 102 SER A C 1
ATOM 878 O O . SER A 1 102 ? -0.723 8.894 14.744 1.00 95.19 102 SER A O 1
ATOM 880 N N . ARG A 1 103 ? 1.440 8.288 14.964 1.00 95.31 103 ARG A N 1
ATOM 881 C CA . ARG A 1 103 ? 1.197 6.840 14.963 1.00 95.31 103 ARG A CA 1
ATOM 882 C C . ARG A 1 103 ? 0.188 6.431 16.034 1.00 95.31 103 ARG A C 1
ATOM 884 O O . ARG A 1 103 ? -0.779 5.755 15.706 1.00 95.31 103 ARG A O 1
ATOM 891 N N . ASP A 1 104 ? 0.306 6.963 17.250 1.00 96.12 104 ASP A N 1
ATOM 892 C CA . ASP A 1 104 ? -0.651 6.700 18.334 1.00 96.12 104 ASP A CA 1
ATOM 893 C C . ASP A 1 104 ? -2.093 7.065 17.955 1.00 96.12 104 ASP A C 1
ATOM 895 O O . ASP A 1 104 ? -3.024 6.296 18.201 1.00 96.12 104 ASP A O 1
ATOM 899 N N . ALA A 1 105 ? -2.301 8.215 17.304 1.00 96.50 105 ALA A N 1
ATOM 900 C CA . ALA A 1 105 ? -3.630 8.647 16.874 1.00 96.50 105 ALA A CA 1
ATOM 901 C C . ALA A 1 105 ? -4.195 7.759 15.750 1.00 96.50 105 ALA A C 1
ATOM 903 O O . ALA A 1 105 ? -5.400 7.484 15.698 1.00 96.50 105 ALA A O 1
ATOM 904 N N . ILE A 1 106 ? -3.326 7.288 14.855 1.00 97.19 106 ILE A N 1
ATOM 905 C CA . ILE A 1 106 ? -3.673 6.353 13.780 1.00 97.19 106 ILE A CA 1
ATOM 906 C C . ILE A 1 106 ? -4.055 4.993 14.379 1.00 97.19 106 ILE A C 1
ATOM 908 O O . ILE A 1 106 ? -5.126 4.461 14.079 1.00 97.19 106 ILE A O 1
ATOM 912 N N . GLU A 1 107 ? -3.245 4.453 15.285 1.00 97.00 107 GLU A N 1
ATOM 913 C CA . GLU A 1 107 ? -3.516 3.206 16.004 1.00 97.00 107 GLU A CA 1
ATOM 914 C C . GLU A 1 107 ? -4.794 3.285 16.858 1.00 97.00 107 GLU A C 1
ATOM 916 O O . GLU A 1 107 ? -5.544 2.315 17.021 1.00 97.00 107 GLU A O 1
ATOM 921 N N . ASP A 1 108 ? -5.113 4.465 17.387 1.00 96.44 108 ASP A N 1
ATOM 922 C CA . ASP A 1 108 ? -6.352 4.755 18.106 1.00 96.44 108 ASP A CA 1
ATOM 923 C C . ASP A 1 108 ? -7.624 4.699 17.244 1.00 96.44 108 ASP A C 1
ATOM 925 O O . ASP A 1 108 ? -8.737 4.458 17.750 1.00 96.44 108 ASP A O 1
ATOM 929 N N . CYS A 1 109 ? -7.475 4.777 15.922 1.00 97.38 109 CYS A N 1
ATOM 930 C CA . CYS A 1 109 ? -8.573 4.559 14.989 1.00 97.38 109 CYS A CA 1
ATOM 931 C C . CYS A 1 109 ? -8.992 3.081 14.887 1.00 97.38 109 CYS A C 1
ATOM 933 O O . CYS A 1 109 ? -10.154 2.824 14.553 1.00 97.38 109 CYS A O 1
ATOM 935 N N . TRP A 1 110 ? -8.128 2.113 15.228 1.00 97.81 110 TRP A N 1
ATOM 936 C CA . TRP A 1 110 ? -8.447 0.675 15.189 1.00 97.81 110 TRP A CA 1
ATOM 937 C C . TRP A 1 110 ? -9.287 0.225 16.391 1.00 97.81 110 TRP A C 1
ATOM 939 O O . TRP A 1 110 ? -8.855 -0.443 17.334 1.00 97.81 110 TRP A O 1
ATOM 949 N N . SER A 1 111 ? -10.535 0.663 16.380 1.00 97.19 111 SER A N 1
ATOM 950 C CA . SER A 1 111 ? -11.455 0.530 17.501 1.00 97.19 111 SER A CA 1
ATOM 951 C C . SER A 1 111 ? -12.899 0.391 17.037 1.00 97.19 111 SER A C 1
ATOM 953 O O . SER A 1 111 ? -13.236 0.685 15.888 1.00 97.19 111 SER A O 1
ATOM 955 N N . VAL A 1 112 ? -13.780 0.029 17.957 1.00 95.69 112 VAL A N 1
ATOM 956 C CA . VAL A 1 112 ? -15.240 0.117 17.840 1.00 95.69 112 VAL A CA 1
ATOM 957 C C . VAL A 1 112 ? -15.795 0.967 18.977 1.00 95.69 112 VAL A C 1
ATOM 959 O O . VAL A 1 112 ? -15.077 1.302 19.917 1.00 95.69 112 VAL A O 1
ATOM 962 N N . GLY A 1 113 ? -17.060 1.371 18.858 1.00 93.25 113 GLY A N 1
ATOM 963 C CA . GLY A 1 113 ? -17.698 2.254 19.832 1.00 93.25 113 GLY A CA 1
ATOM 964 C C . GLY A 1 113 ? -17.139 3.683 19.831 1.00 93.25 113 GLY A C 1
ATOM 965 O O . GLY A 1 113 ? -16.354 4.081 18.962 1.00 93.25 113 GLY A O 1
ATOM 966 N N . ARG A 1 114 ? -17.610 4.488 20.789 1.00 90.12 114 ARG A N 1
ATOM 967 C CA . ARG A 1 11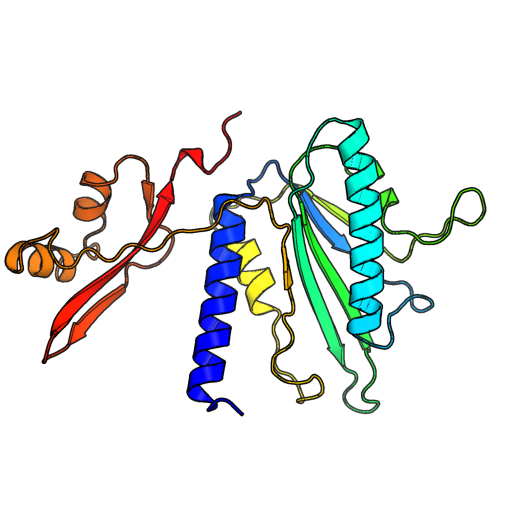4 ? -17.238 5.898 20.990 1.00 90.12 114 ARG A CA 1
ATOM 968 C C . ARG A 1 114 ? -17.217 6.229 22.484 1.00 90.12 114 ARG A C 1
ATOM 970 O O . ARG A 1 114 ? -17.925 5.590 23.263 1.00 90.12 114 ARG A O 1
ATOM 977 N N . GLY A 1 115 ? -16.446 7.251 22.862 1.00 91.31 115 GLY A N 1
ATOM 978 C CA . GLY A 1 115 ? -16.355 7.732 24.245 1.00 91.31 115 GLY A CA 1
ATOM 979 C C . GLY A 1 115 ? -16.016 6.605 25.222 1.00 91.31 115 GLY A C 1
ATOM 980 O O . GLY A 1 115 ? -15.124 5.805 24.956 1.00 91.31 115 GLY A O 1
ATOM 981 N N . LYS A 1 116 ? -16.787 6.494 26.310 1.00 92.94 116 LYS A N 1
ATOM 982 C CA . LYS A 1 116 ? -16.615 5.456 27.343 1.00 92.94 116 LYS A CA 1
ATOM 983 C C . LYS A 1 116 ? -16.848 4.019 26.849 1.00 92.94 116 LYS A C 1
ATOM 985 O O . LYS A 1 116 ? -16.393 3.087 27.492 1.00 92.94 116 LYS A O 1
ATOM 990 N N . LYS A 1 117 ? -17.537 3.828 25.716 1.00 94.94 117 LYS A N 1
ATOM 991 C CA . LYS A 1 117 ? -17.788 2.507 25.100 1.00 94.94 117 LYS A CA 1
ATOM 992 C C . LYS A 1 117 ? -16.754 2.154 24.023 1.00 94.94 117 LYS A C 1
ATOM 994 O O . LYS A 1 117 ? -17.000 1.279 23.197 1.00 94.94 117 LYS A O 1
ATOM 999 N N . LYS A 1 118 ? -15.657 2.910 23.931 1.00 96.12 118 LYS A N 1
ATOM 1000 C CA . LYS A 1 118 ? -14.630 2.683 22.920 1.00 96.12 118 LYS A CA 1
ATOM 1001 C C . LYS A 1 118 ? -13.772 1.485 23.307 1.00 96.12 118 LYS A C 1
ATOM 1003 O O . LYS A 1 118 ? -13.192 1.460 24.384 1.00 96.12 118 LYS A O 1
ATOM 1008 N N . GLU A 1 119 ? -13.617 0.547 22.382 1.00 97.00 119 GLU A N 1
ATOM 1009 C CA . GLU A 1 119 ? -12.781 -0.635 22.577 1.00 97.00 119 GLU A CA 1
ATOM 1010 C C . GLU A 1 119 ? -11.868 -0.867 21.376 1.00 97.00 119 GLU A C 1
ATOM 1012 O O . GLU A 1 119 ? -12.280 -0.699 20.227 1.00 97.00 119 GLU A O 1
ATOM 1017 N N . LYS A 1 120 ? -10.619 -1.275 21.623 1.00 97.19 120 LYS A N 1
ATOM 1018 C CA . LYS A 1 120 ? -9.695 -1.691 20.559 1.00 97.19 120 LYS A CA 1
ATOM 1019 C C . LYS A 1 120 ? -10.154 -3.013 19.944 1.00 97.19 120 LYS A C 1
ATOM 1021 O O . LYS A 1 120 ? -10.402 -3.976 20.678 1.00 97.19 120 LYS A O 1
ATOM 1026 N N . LEU A 1 121 ? -10.191 -3.053 18.612 1.00 96.81 121 LEU A N 1
ATOM 1027 C CA . LEU A 1 121 ? -10.544 -4.243 17.827 1.00 96.81 121 LEU A CA 1
ATOM 1028 C C . LEU A 1 121 ? -9.505 -5.359 17.974 1.00 96.81 121 LEU A C 1
ATOM 1030 O O . LEU A 1 121 ? -9.858 -6.533 18.015 1.00 96.81 121 LEU A O 1
ATOM 1034 N N . GLY A 1 122 ? -8.236 -4.988 18.117 1.00 95.81 122 GLY A N 1
ATOM 1035 C CA . GLY A 1 122 ? -7.108 -5.887 18.320 1.00 95.81 122 GLY A CA 1
ATOM 1036 C C . GLY A 1 122 ? -5.820 -5.109 18.525 1.00 95.81 122 GLY A C 1
ATOM 1037 O O . GLY A 1 122 ? -5.869 -3.925 18.865 1.00 95.81 122 GLY A O 1
ATOM 1038 N N . ARG A 1 123 ? -4.682 -5.785 18.354 1.00 94.00 123 ARG A N 1
ATOM 1039 C CA . ARG A 1 123 ? -3.370 -5.132 18.386 1.00 94.00 123 ARG A CA 1
ATOM 1040 C C . ARG A 1 123 ? -3.143 -4.388 17.077 1.00 94.00 123 ARG A C 1
ATOM 1042 O O . ARG A 1 123 ? -3.518 -4.890 16.012 1.00 94.00 123 ARG A O 1
ATOM 1049 N N . THR A 1 124 ? -2.521 -3.230 17.196 1.00 93.62 124 THR A N 1
ATOM 1050 C CA . THR A 1 124 ? -2.034 -2.404 16.099 1.00 93.62 124 THR A CA 1
ATOM 1051 C C . THR A 1 124 ? -0.536 -2.255 16.227 1.00 93.62 124 THR A C 1
ATOM 1053 O O . THR A 1 124 ? -0.020 -2.229 17.341 1.00 93.62 124 THR A O 1
ATOM 1056 N N . HIS A 1 125 ? 0.134 -2.170 15.090 1.00 90.81 125 HIS A N 1
ATOM 1057 C CA . HIS A 1 125 ? 1.521 -1.754 15.032 1.00 90.81 125 HIS A CA 1
ATOM 1058 C C . HIS A 1 125 ? 1.681 -0.861 13.814 1.00 90.81 125 HIS A C 1
ATOM 1060 O O . HIS A 1 125 ? 1.390 -1.317 12.705 1.00 90.81 125 HIS A O 1
ATOM 1066 N N . ALA A 1 126 ? 2.033 0.401 14.034 1.00 92.19 126 ALA A N 1
ATOM 1067 C CA . ALA A 1 126 ? 2.354 1.359 12.993 1.00 92.19 126 ALA A CA 1
ATOM 1068 C C . ALA A 1 126 ? 3.851 1.685 13.019 1.00 92.19 126 ALA A C 1
ATOM 1070 O O . ALA A 1 126 ? 4.377 2.189 14.013 1.00 92.19 126 ALA A O 1
ATOM 1071 N N . ASP A 1 127 ? 4.512 1.493 11.886 1.00 90.25 127 ASP A N 1
ATOM 1072 C CA . ASP A 1 127 ? 5.920 1.825 11.691 1.00 90.25 127 ASP A CA 1
ATOM 1073 C C . ASP A 1 127 ? 6.105 2.711 10.474 1.00 90.25 127 ASP A C 1
ATOM 1075 O O . ASP A 1 127 ? 5.228 2.814 9.617 1.00 90.25 127 ASP A O 1
ATOM 1079 N N . LEU A 1 128 ? 7.266 3.353 10.403 1.00 89.81 128 LEU A N 1
ATOM 1080 C CA . LEU A 1 128 ? 7.744 3.894 9.140 1.00 89.81 128 LEU A CA 1
ATOM 1081 C C . LEU A 1 128 ? 8.042 2.739 8.182 1.00 89.81 128 LEU A C 1
ATOM 1083 O O . LEU A 1 128 ? 8.500 1.674 8.607 1.00 89.81 128 LEU A O 1
ATOM 1087 N N . ILE A 1 129 ? 7.784 2.947 6.894 1.00 85.81 129 ILE A N 1
ATOM 1088 C CA . ILE A 1 129 ? 8.215 2.000 5.866 1.00 85.81 129 ILE A CA 1
ATOM 1089 C C . ILE A 1 129 ? 9.744 1.940 5.914 1.00 85.81 129 ILE A C 1
ATOM 1091 O O . ILE A 1 129 ? 10.415 2.954 5.760 1.00 85.81 129 ILE A O 1
ATOM 1095 N N . GLN A 1 130 ? 10.307 0.758 6.140 1.00 71.12 130 GLN A N 1
ATOM 1096 C CA . GLN A 1 130 ? 11.759 0.611 6.168 1.00 71.12 130 GLN A CA 1
ATOM 1097 C C . GLN A 1 130 ? 12.307 0.484 4.742 1.00 71.12 130 GLN A C 1
ATOM 1099 O O . GLN A 1 130 ? 11.747 -0.242 3.917 1.00 71.12 130 GLN A O 1
ATOM 1104 N N . MET A 1 131 ? 13.397 1.201 4.457 1.00 54.69 131 MET A N 1
ATOM 1105 C CA . MET A 1 131 ? 14.265 0.977 3.302 1.00 54.69 131 MET A CA 1
ATOM 1106 C C . MET A 1 131 ? 15.518 0.249 3.782 1.00 54.69 131 MET A C 1
ATOM 1108 O O . MET A 1 131 ? 16.367 0.842 4.435 1.00 54.69 131 MET A O 1
ATOM 1112 N N . SER A 1 132 ? 15.625 -1.048 3.506 1.00 45.50 132 SER A N 1
ATOM 1113 C CA . SER A 1 132 ? 16.892 -1.777 3.626 1.00 45.50 132 SER A CA 1
ATOM 1114 C C . SER A 1 132 ? 17.506 -1.995 2.237 1.00 45.50 132 SER A C 1
ATOM 1116 O O . SER A 1 132 ? 16.772 -2.077 1.247 1.00 45.50 132 SER A O 1
ATOM 1118 N N . GLU A 1 133 ? 18.839 -2.125 2.165 1.00 41.91 133 GLU A N 1
ATOM 1119 C CA . GLU A 1 133 ? 19.599 -2.484 0.945 1.00 41.91 133 GLU A CA 1
ATOM 1120 C C . GLU A 1 133 ? 19.113 -3.795 0.295 1.00 41.91 133 GLU A C 1
ATOM 1122 O O . GLU A 1 133 ? 19.373 -4.048 -0.877 1.00 41.91 133 GLU A O 1
ATOM 1127 N N . SER A 1 134 ? 18.361 -4.608 1.041 1.00 41.56 134 SER A N 1
ATOM 1128 C CA . SER A 1 134 ? 17.724 -5.856 0.611 1.00 41.56 134 SER A CA 1
ATOM 1129 C C . SER A 1 134 ? 16.257 -5.941 1.065 1.00 41.56 134 SER A C 1
ATOM 1131 O O . SER A 1 134 ? 15.780 -7.032 1.339 1.00 41.56 134 SER A O 1
ATOM 1133 N N . GLY A 1 135 ? 15.568 -4.804 1.247 1.00 50.88 135 GLY A N 1
ATOM 1134 C CA . GLY A 1 135 ? 14.351 -4.757 2.069 1.00 50.88 135 GLY A CA 1
ATOM 1135 C C . GLY A 1 135 ? 13.650 -3.405 2.103 1.00 50.88 135 GLY A C 1
ATOM 1136 O O . GLY A 1 135 ? 13.382 -2.874 3.178 1.00 50.88 135 GLY A O 1
ATOM 1137 N N . GLY A 1 136 ? 13.394 -2.813 0.936 1.00 62.75 136 GLY A N 1
ATOM 1138 C CA . GLY A 1 136 ? 12.669 -1.544 0.817 1.00 62.75 136 GLY A CA 1
ATOM 1139 C C . GLY A 1 136 ? 11.175 -1.673 0.533 1.00 62.75 136 GLY A C 1
ATOM 1140 O O . GLY A 1 136 ? 10.570 -2.735 0.663 1.00 62.75 136 GLY A O 1
ATOM 1141 N N . ILE A 1 137 ? 10.570 -0.586 0.041 1.00 70.12 137 ILE A N 1
ATOM 1142 C CA . ILE A 1 137 ? 9.192 -0.594 -0.481 1.00 70.12 137 ILE A CA 1
ATOM 1143 C C . ILE A 1 137 ? 8.974 -1.689 -1.544 1.00 70.12 137 ILE A C 1
ATOM 1145 O O . ILE A 1 137 ? 7.854 -2.162 -1.725 1.00 70.12 137 ILE A O 1
ATOM 1149 N N . HIS A 1 138 ? 10.047 -2.134 -2.210 1.00 70.31 138 HIS A N 1
ATOM 1150 C CA . HIS A 1 138 ? 10.040 -3.292 -3.099 1.00 70.31 138 HIS A CA 1
ATOM 1151 C C . HIS A 1 138 ? 9.652 -4.572 -2.369 1.00 70.31 138 HIS A C 1
ATOM 1153 O O . HIS A 1 138 ? 8.717 -5.250 -2.785 1.00 70.31 138 HIS A O 1
ATOM 1159 N N . ASP A 1 139 ? 10.321 -4.869 -1.268 1.00 71.25 139 ASP A N 1
ATOM 1160 C CA . ASP A 1 139 ? 10.098 -6.075 -0.485 1.00 71.25 139 ASP A CA 1
ATOM 1161 C C . ASP A 1 139 ? 8.769 -6.018 0.234 1.00 71.25 139 ASP A C 1
ATOM 1163 O O . ASP A 1 139 ? 8.048 -7.010 0.261 1.00 71.25 139 ASP A O 1
ATOM 1167 N N . LEU A 1 140 ? 8.379 -4.836 0.714 1.00 75.81 140 LEU A N 1
ATOM 1168 C CA . LEU A 1 140 ? 7.038 -4.615 1.232 1.00 75.81 140 LEU A CA 1
ATOM 1169 C C . LEU A 1 140 ? 5.980 -4.888 0.154 1.00 75.81 140 LEU A C 1
ATOM 1171 O O . LEU A 1 140 ? 5.002 -5.587 0.410 1.00 75.81 140 LEU A O 1
ATOM 1175 N N . ALA A 1 141 ? 6.175 -4.391 -1.069 1.00 73.19 141 ALA A N 1
ATOM 1176 C CA . ALA A 1 141 ? 5.270 -4.654 -2.181 1.00 73.19 141 ALA A CA 1
ATOM 1177 C C . ALA A 1 141 ? 5.234 -6.143 -2.545 1.00 73.19 141 ALA A C 1
ATOM 1179 O O . ALA A 1 141 ? 4.151 -6.704 -2.720 1.00 73.19 141 ALA A O 1
ATOM 1180 N N . MET A 1 142 ? 6.387 -6.808 -2.619 1.00 73.25 142 MET A N 1
ATOM 1181 C CA . MET A 1 142 ? 6.488 -8.242 -2.895 1.00 73.25 142 MET A CA 1
ATOM 1182 C C . MET A 1 142 ? 5.833 -9.073 -1.790 1.00 73.25 142 MET A C 1
ATOM 1184 O O . MET A 1 142 ? 5.036 -9.964 -2.077 1.00 73.25 142 MET A O 1
ATOM 1188 N N . TYR A 1 143 ? 6.086 -8.749 -0.527 1.00 77.00 143 TYR A N 1
ATOM 1189 C CA . TYR A 1 143 ? 5.460 -9.367 0.635 1.00 77.00 143 TYR A CA 1
ATOM 1190 C C . TYR A 1 143 ? 3.936 -9.207 0.576 1.00 77.00 143 TYR A C 1
ATOM 1192 O O . TYR A 1 143 ? 3.213 -10.198 0.508 1.00 77.00 143 TYR A O 1
ATOM 1200 N N . LEU A 1 144 ? 3.428 -7.977 0.481 1.00 76.25 144 LEU A N 1
ATOM 1201 C CA . LEU A 1 144 ? 1.988 -7.694 0.492 1.00 76.25 144 LEU A CA 1
ATOM 1202 C C . LEU A 1 144 ? 1.240 -8.292 -0.702 1.00 76.25 144 LEU A C 1
ATOM 1204 O O . LEU A 1 144 ? 0.090 -8.713 -0.562 1.00 76.25 144 LEU A O 1
ATOM 1208 N N . THR A 1 145 ? 1.884 -8.366 -1.866 1.00 71.94 145 THR A N 1
ATOM 1209 C CA . THR A 1 145 ? 1.291 -8.964 -3.071 1.00 71.94 145 THR A CA 1
ATOM 1210 C C . 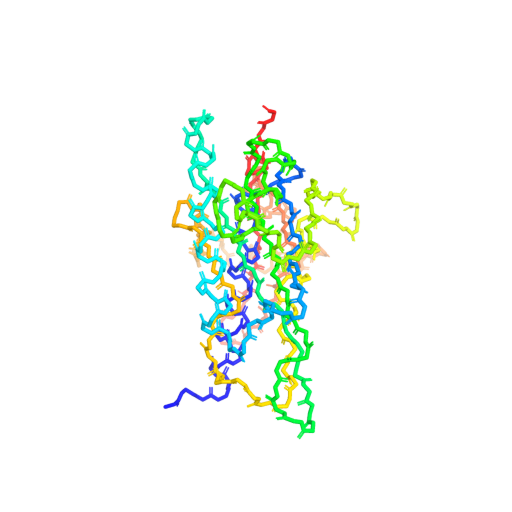THR A 1 145 ? 1.446 -10.486 -3.134 1.00 71.94 145 THR A C 1
ATOM 1212 O O . THR A 1 145 ? 0.682 -11.137 -3.847 1.00 71.94 145 THR A O 1
ATOM 1215 N N . SER A 1 146 ? 2.373 -11.084 -2.377 1.00 66.50 146 SER A N 1
ATOM 1216 C CA . SER A 1 146 ? 2.589 -12.541 -2.324 1.00 66.50 146 SER A CA 1
ATOM 1217 C C . SER A 1 146 ? 1.809 -13.255 -1.217 1.00 66.50 146 SER A C 1
ATOM 1219 O O . SER A 1 146 ? 1.632 -14.473 -1.300 1.00 66.50 146 SER A O 1
ATOM 1221 N N . GLN A 1 147 ? 1.238 -12.528 -0.248 1.00 60.91 147 GLN A N 1
ATOM 1222 C CA . GLN A 1 147 ? 0.359 -13.091 0.795 1.00 60.91 147 GLN A CA 1
ATOM 1223 C C . GLN A 1 147 ? -0.943 -13.721 0.262 1.00 60.91 147 GLN A C 1
ATOM 1225 O O . GLN A 1 147 ? -1.768 -14.268 1.001 1.00 60.91 147 GLN A O 1
ATOM 1230 N N . GLU A 1 148 ? -1.127 -13.730 -1.053 1.00 54.72 148 GLU A N 1
ATOM 1231 C CA . GLU A 1 148 ? -2.168 -14.472 -1.740 1.00 54.72 148 GLU A CA 1
ATOM 1232 C C . GLU A 1 148 ? -1.894 -15.986 -1.773 1.00 54.72 148 GLU A C 1
ATOM 1234 O O . GLU A 1 148 ? -1.815 -16.604 -2.834 1.00 54.72 148 GLU A O 1
ATOM 1239 N N . LYS A 1 149 ? -1.762 -16.632 -0.606 1.00 51.09 149 LYS A N 1
ATOM 1240 C CA . LYS A 1 149 ? -1.662 -18.095 -0.553 1.00 51.09 149 LYS A CA 1
ATOM 1241 C C . LYS A 1 149 ? -2.999 -18.711 -0.962 1.00 51.09 149 LYS A C 1
ATOM 1243 O O . LYS A 1 149 ? -4.047 -18.495 -0.343 1.00 51.09 149 LYS A O 1
ATOM 1248 N N . TYR A 1 150 ? -2.946 -19.480 -2.042 1.00 47.84 150 TYR A N 1
ATOM 1249 C CA . TYR A 1 150 ? -4.048 -20.254 -2.593 1.00 47.84 150 TYR A CA 1
ATOM 1250 C C . TYR A 1 150 ? -4.153 -21.593 -1.844 1.00 47.84 150 TYR A C 1
ATOM 1252 O O . TYR A 1 150 ? -3.884 -22.643 -2.414 1.00 47.84 150 TYR A O 1
ATOM 1260 N N . LYS A 1 151 ? -4.478 -21.577 -0.543 1.00 42.78 151 LYS A N 1
ATOM 1261 C CA . LYS A 1 151 ? -4.728 -22.822 0.204 1.00 42.78 151 LYS A CA 1
ATOM 1262 C C . LYS A 1 151 ? -6.227 -23.123 0.274 1.00 42.78 151 LYS A C 1
ATOM 1264 O O . LYS A 1 151 ? -7.021 -22.306 0.729 1.00 42.78 151 LYS A O 1
ATOM 1269 N N . ASN A 1 152 ? -6.578 -24.304 -0.231 1.00 45.69 152 ASN A N 1
ATOM 1270 C CA . ASN A 1 152 ? -7.828 -25.036 -0.005 1.00 45.69 152 ASN A CA 1
ATOM 1271 C C . ASN A 1 152 ? -9.136 -24.426 -0.527 1.00 45.69 152 ASN A C 1
ATOM 1273 O O . ASN A 1 152 ? -10.204 -24.769 -0.042 1.00 45.69 152 ASN A O 1
ATOM 1277 N N . GLY A 1 153 ? -9.095 -23.571 -1.556 1.00 48.59 153 GLY A N 1
ATOM 1278 C CA . GLY A 1 153 ? -10.275 -23.291 -2.395 1.00 48.59 153 GLY A CA 1
ATOM 1279 C C . GLY A 1 153 ? -11.486 -22.637 -1.708 1.00 48.59 153 GLY A C 1
ATOM 1280 O O . GLY A 1 153 ? -12.536 -22.519 -2.334 1.00 48.59 153 GLY A O 1
ATOM 1281 N N . ARG A 1 154 ? -11.362 -22.177 -0.457 1.00 49.84 154 ARG A N 1
ATOM 1282 C CA . ARG A 1 154 ? -12.500 -21.733 0.369 1.00 49.84 154 ARG A CA 1
ATOM 1283 C C . ARG A 1 154 ? -12.890 -20.257 0.243 1.00 49.84 154 ARG A C 1
ATOM 1285 O O . ARG A 1 154 ? -13.772 -19.815 0.962 1.00 49.84 154 ARG A O 1
ATOM 1292 N N . TRP A 1 155 ? -12.329 -19.509 -0.714 1.00 52.09 155 TRP A N 1
ATOM 1293 C CA . TRP A 1 155 ? -12.871 -18.207 -1.149 1.00 52.09 155 TRP A CA 1
ATOM 1294 C C . TRP A 1 155 ? -13.053 -18.156 -2.658 1.00 52.09 155 TRP A C 1
ATOM 1296 O O . TRP A 1 155 ? -12.194 -18.633 -3.405 1.00 52.09 155 TRP A O 1
ATOM 1306 N N . LYS A 1 156 ? -14.165 -17.558 -3.114 1.00 45.22 156 LYS A N 1
ATOM 1307 C CA . LYS A 1 156 ? -14.465 -17.394 -4.544 1.00 45.22 156 LYS A CA 1
ATOM 1308 C C . LYS A 1 156 ? -13.277 -16.726 -5.242 1.00 45.22 156 LYS A C 1
ATOM 1310 O O . LYS A 1 156 ? -12.983 -15.549 -5.040 1.00 45.22 156 LYS A O 1
ATOM 1315 N N . LYS A 1 157 ? -12.599 -17.516 -6.077 1.00 46.22 157 LYS A N 1
ATOM 1316 C CA . LYS A 1 157 ? -11.490 -17.130 -6.960 1.00 46.22 157 LYS A CA 1
ATOM 1317 C C . LYS A 1 157 ? -11.890 -15.873 -7.751 1.00 46.22 157 LYS A C 1
ATOM 1319 O O . LYS A 1 157 ? -12.696 -15.986 -8.669 1.00 46.22 157 LYS A O 1
ATOM 1324 N N . GLY A 1 158 ? -11.363 -14.698 -7.386 1.00 43.09 158 GLY A N 1
ATOM 1325 C CA . GLY A 1 158 ? -11.650 -13.428 -8.074 1.00 43.09 158 GLY A CA 1
ATOM 1326 C C . GLY A 1 158 ? -11.986 -12.216 -7.195 1.00 43.09 158 GLY A C 1
ATOM 1327 O O . GLY A 1 158 ? -12.129 -11.125 -7.740 1.00 43.09 158 GLY A O 1
ATOM 1328 N N . GLN A 1 159 ? -12.097 -12.352 -5.870 1.00 56.84 159 GLN A N 1
ATOM 1329 C CA . GLN A 1 159 ? -12.177 -11.175 -4.998 1.00 56.84 159 GLN A CA 1
ATOM 1330 C C . GLN A 1 159 ? -10.785 -10.593 -4.722 1.00 56.84 159 GLN A C 1
ATOM 1332 O O . GLN A 1 159 ? -9.873 -11.318 -4.323 1.00 56.84 159 GLN A O 1
ATOM 1337 N N . LYS A 1 160 ? -10.626 -9.281 -4.943 1.00 60.50 160 LYS A N 1
ATOM 1338 C CA . LYS A 1 160 ? -9.366 -8.572 -4.692 1.00 60.50 160 LYS A CA 1
ATOM 1339 C C . LYS A 1 160 ? -9.042 -8.599 -3.200 1.00 60.50 160 LYS A C 1
ATOM 1341 O O . LYS A 1 160 ? -9.844 -8.151 -2.386 1.00 60.50 160 LYS A O 1
ATOM 1346 N N . ARG A 1 161 ? -7.842 -9.071 -2.858 1.00 75.56 161 ARG A N 1
ATOM 1347 C CA . ARG A 1 161 ? -7.322 -9.081 -1.480 1.00 75.56 161 ARG A CA 1
ATOM 1348 C C . ARG A 1 161 ? -6.778 -7.726 -1.036 1.00 75.56 161 ARG A C 1
ATOM 1350 O O . ARG A 1 161 ? -6.376 -7.580 0.113 1.00 75.56 161 ARG A O 1
ATOM 1357 N N . TRP A 1 162 ? -6.803 -6.740 -1.928 1.00 87.00 162 TRP A N 1
ATOM 1358 C CA . TRP A 1 162 ? -6.350 -5.389 -1.665 1.00 87.00 162 TRP A CA 1
ATOM 1359 C C . TRP A 1 162 ? -7.244 -4.349 -2.338 1.00 87.00 162 TRP A C 1
ATOM 1361 O O . TRP A 1 162 ? -7.920 -4.616 -3.336 1.00 87.00 162 TRP A O 1
ATOM 1371 N N . SER A 1 163 ? -7.227 -3.135 -1.802 1.00 91.25 163 SER A N 1
ATOM 1372 C CA . SER A 1 163 ? -7.818 -1.957 -2.437 1.00 91.25 163 SER A CA 1
ATOM 1373 C C . SER A 1 163 ? -7.000 -0.724 -2.091 1.00 91.25 163 SER A C 1
ATOM 1375 O O . SER A 1 163 ? -6.267 -0.700 -1.104 1.00 91.25 163 SER A O 1
ATOM 1377 N N . SER A 1 164 ? -7.152 0.324 -2.893 1.00 94.44 164 SER A N 1
ATOM 1378 C CA . SER A 1 164 ? -6.461 1.593 -2.701 1.00 94.44 164 SER A CA 1
ATOM 1379 C C . SER A 1 164 ? -7.422 2.774 -2.659 1.00 94.44 164 SER A C 1
ATOM 1381 O O . SER A 1 164 ? -8.571 2.678 -3.104 1.00 94.44 164 SER A O 1
ATOM 1383 N N . SER A 1 165 ? -6.932 3.922 -2.197 1.00 96.38 165 SER A N 1
ATOM 1384 C CA . SER A 1 165 ? -7.599 5.199 -2.427 1.00 96.38 165 SER A CA 1
ATOM 1385 C C . SER A 1 165 ? -7.618 5.558 -3.923 1.00 96.38 165 SER A C 1
ATOM 1387 O O . SER A 1 165 ? -6.856 5.028 -4.744 1.00 96.38 165 SER A O 1
ATOM 1389 N N . LYS A 1 166 ? -8.551 6.440 -4.304 1.00 94.19 166 LYS A N 1
ATOM 1390 C CA . LYS A 1 166 ? -8.725 6.879 -5.699 1.00 94.19 166 LYS A CA 1
ATOM 1391 C C . LYS A 1 166 ? -7.695 7.936 -6.115 1.00 94.19 166 LYS A C 1
ATOM 1393 O O . LYS A 1 166 ? -7.308 7.944 -7.274 1.00 94.19 166 LYS A O 1
ATOM 1398 N N . ASN A 1 167 ? -7.212 8.736 -5.167 1.00 94.94 167 ASN A N 1
ATOM 1399 C CA . ASN A 1 167 ? -6.239 9.823 -5.339 1.00 94.94 167 ASN A CA 1
ATOM 1400 C C . ASN A 1 167 ? -4.766 9.361 -5.421 1.00 94.94 167 ASN A C 1
ATOM 1402 O O . ASN A 1 167 ? -3.852 10.171 -5.271 1.00 94.94 167 ASN A O 1
ATOM 1406 N N . LEU A 1 168 ? -4.517 8.061 -5.619 1.00 94.62 168 LEU A N 1
ATOM 1407 C CA . LEU A 1 168 ? -3.170 7.573 -5.915 1.00 94.62 168 LEU A CA 1
ATOM 1408 C C . LEU A 1 168 ? -2.793 7.903 -7.361 1.00 94.62 168 LEU A C 1
ATOM 1410 O O . LEU A 1 168 ? -3.589 7.642 -8.268 1.00 94.62 168 LEU A O 1
ATOM 1414 N N . VAL A 1 169 ? -1.563 8.380 -7.564 1.00 91.31 169 VAL A N 1
ATOM 1415 C CA . VAL A 1 169 ? -0.926 8.510 -8.879 1.00 91.31 169 VAL A CA 1
ATOM 1416 C C . VAL A 1 169 ? -0.899 7.129 -9.519 1.00 91.31 169 VAL A C 1
ATOM 1418 O O . VAL A 1 169 ? -0.446 6.163 -8.899 1.00 91.31 169 VAL A O 1
ATOM 1421 N N . LYS A 1 170 ? -1.463 7.018 -10.721 1.00 89.56 170 LYS A N 1
ATOM 1422 C CA . LYS A 1 170 ? -1.553 5.745 -11.434 1.00 89.56 170 LYS A CA 1
ATOM 1423 C C . LYS A 1 170 ? -0.288 5.533 -12.260 1.00 89.56 170 LYS A C 1
ATOM 1425 O O . LYS A 1 170 ? 0.155 6.487 -12.899 1.00 89.56 170 LYS A O 1
ATOM 1430 N N . PRO A 1 171 ? 0.279 4.315 -12.268 1.00 86.06 171 PRO A N 1
ATOM 1431 C CA . PRO A 1 171 ? 1.348 4.001 -13.199 1.00 86.06 171 PRO A CA 1
ATOM 1432 C C . PRO A 1 171 ? 0.817 4.101 -14.627 1.00 86.06 171 PRO A C 1
ATOM 1434 O O . PRO A 1 171 ? -0.350 3.793 -14.884 1.00 86.06 171 PRO A O 1
ATOM 1437 N N . TYR A 1 172 ? 1.677 4.533 -15.539 1.00 83.50 172 TYR A N 1
ATOM 1438 C CA . TYR A 1 172 ? 1.364 4.619 -16.956 1.00 83.50 172 TYR A CA 1
ATOM 1439 C C . TYR A 1 172 ? 2.265 3.655 -17.730 1.00 83.50 172 TYR A C 1
ATOM 1441 O O . TYR A 1 172 ? 3.414 3.428 -17.361 1.00 83.50 172 TYR A O 1
ATOM 1449 N N . GLU A 1 173 ? 1.723 3.070 -18.792 1.00 84.06 173 GLU A N 1
ATOM 1450 C CA . GLU A 1 173 ? 2.429 2.147 -19.677 1.00 84.06 173 GLU A CA 1
ATOM 1451 C C . GLU A 1 173 ? 2.549 2.808 -21.052 1.00 84.06 173 GLU A C 1
ATOM 1453 O O . GLU A 1 173 ? 1.577 3.371 -21.557 1.00 84.06 173 GLU A O 1
ATOM 1458 N N . THR A 1 174 ? 3.739 2.765 -21.653 1.00 85.44 174 THR A N 1
ATOM 1459 C CA . THR A 1 174 ? 3.969 3.257 -23.020 1.00 85.44 174 THR A CA 1
ATOM 1460 C C . THR A 1 174 ? 4.602 2.163 -23.864 1.00 85.44 174 THR A C 1
ATOM 1462 O O . THR A 1 174 ? 5.466 1.429 -23.389 1.00 85.44 174 THR A O 1
ATOM 1465 N N . LYS A 1 175 ? 4.166 2.059 -25.123 1.00 85.00 175 LYS A N 1
ATOM 1466 C CA . LYS A 1 175 ? 4.767 1.187 -26.137 1.00 85.00 175 LYS A CA 1
ATOM 1467 C C . LYS A 1 175 ? 5.487 2.058 -27.155 1.00 85.00 175 LYS A C 1
ATOM 1469 O O . LYS A 1 175 ? 4.916 3.031 -27.637 1.00 85.00 175 LYS A O 1
ATOM 1474 N N . ASN A 1 176 ? 6.743 1.727 -27.436 1.00 83.31 176 ASN A N 1
ATOM 1475 C CA . ASN A 1 176 ? 7.648 2.545 -28.242 1.00 83.31 176 ASN A CA 1
ATOM 1476 C C . ASN A 1 176 ? 8.202 1.738 -29.422 1.00 83.31 176 ASN A C 1
ATOM 1478 O O . ASN A 1 176 ? 9.414 1.562 -29.544 1.00 83.31 176 ASN A O 1
ATOM 1482 N N . ASP A 1 177 ? 7.316 1.284 -30.305 1.00 82.12 177 ASP A N 1
ATOM 1483 C CA . ASP A 1 177 ? 7.659 0.360 -31.399 1.00 82.12 177 ASP A CA 1
ATOM 1484 C C . ASP A 1 177 ? 8.509 1.018 -32.505 1.00 82.12 177 ASP A C 1
ATOM 1486 O O . ASP A 1 177 ? 9.143 0.339 -33.307 1.00 82.12 177 ASP A O 1
ATOM 1490 N N . HIS A 1 178 ? 8.564 2.355 -32.534 1.00 80.75 178 HIS A N 1
ATOM 1491 C CA . HIS A 1 178 ? 9.268 3.128 -33.567 1.00 80.75 178 HIS A CA 1
ATOM 1492 C C . HIS A 1 178 ? 10.378 4.035 -33.022 1.00 80.75 178 HIS A C 1
ATOM 1494 O O . HIS A 1 178 ? 11.062 4.709 -33.789 1.00 80.75 178 HIS A O 1
ATOM 1500 N N . LYS A 1 179 ? 10.574 4.082 -31.697 1.00 82.25 179 LYS A N 1
ATOM 1501 C CA . LYS A 1 179 ? 11.542 5.001 -31.064 1.00 82.25 179 LYS A CA 1
ATOM 1502 C C . LYS A 1 179 ? 12.999 4.613 -31.347 1.00 82.25 179 LYS A C 1
ATOM 1504 O O . LYS A 1 179 ? 13.892 5.457 -31.295 1.00 82.25 179 LYS A O 1
ATOM 1509 N N . TYR A 1 180 ? 13.246 3.339 -31.629 1.00 83.12 180 TYR A N 1
ATOM 1510 C CA . TYR A 1 180 ? 14.573 2.774 -31.832 1.00 83.12 180 TYR A CA 1
ATOM 1511 C C . TYR A 1 180 ? 14.609 2.033 -33.169 1.00 83.12 180 TYR A C 1
ATOM 1513 O O . TYR A 1 180 ? 13.683 1.298 -33.497 1.00 83.12 180 TYR A O 1
ATOM 1521 N N . SER A 1 181 ? 15.683 2.206 -33.942 1.00 85.88 181 SER A N 1
ATOM 1522 C CA . SER A 1 181 ? 15.903 1.392 -35.142 1.00 85.88 181 SER A CA 1
ATOM 1523 C C . SER A 1 181 ? 16.180 -0.066 -34.765 1.00 85.88 181 SER A C 1
ATOM 1525 O O . SER A 1 181 ? 16.711 -0.332 -33.686 1.00 85.88 181 SER A O 1
ATOM 1527 N N . LEU A 1 182 ? 15.900 -1.006 -35.676 1.00 84.94 182 LEU A N 1
ATOM 1528 C CA . LEU A 1 182 ? 16.124 -2.445 -35.459 1.00 84.94 182 LEU A CA 1
ATOM 1529 C C . LEU A 1 182 ? 17.555 -2.753 -34.996 1.00 84.94 182 LEU A C 1
ATOM 1531 O O . LEU A 1 182 ? 17.748 -3.417 -33.984 1.00 84.94 182 LEU A O 1
ATOM 1535 N N . ARG A 1 183 ? 18.559 -2.166 -35.661 1.00 86.12 183 ARG A N 1
ATOM 1536 C CA . ARG A 1 183 ? 19.975 -2.317 -35.286 1.00 86.12 183 ARG A CA 1
ATOM 1537 C C . ARG A 1 183 ? 20.273 -1.807 -33.873 1.00 86.12 183 ARG A C 1
ATOM 1539 O O . ARG A 1 183 ? 21.116 -2.363 -33.174 1.00 86.12 183 ARG A O 1
ATOM 1546 N N . LYS A 1 184 ? 19.615 -0.723 -33.447 1.00 84.94 184 LYS A N 1
ATOM 1547 C CA . LYS A 1 184 ? 19.762 -0.201 -32.083 1.00 84.94 184 LYS A CA 1
ATOM 1548 C C . LYS A 1 184 ? 19.064 -1.119 -31.078 1.00 84.94 184 LYS A C 1
ATOM 1550 O O . LYS A 1 184 ? 19.620 -1.332 -30.011 1.00 84.94 184 LYS A O 1
ATOM 1555 N N . PHE A 1 185 ? 17.910 -1.687 -31.429 1.00 85.38 185 PHE A N 1
ATOM 1556 C CA . PHE A 1 185 ? 17.184 -2.650 -30.597 1.00 85.38 185 PHE A CA 1
ATOM 1557 C C . PHE A 1 185 ? 17.981 -3.931 -30.365 1.00 85.38 185 PHE A C 1
ATOM 1559 O O . PHE A 1 185 ? 18.110 -4.361 -29.227 1.00 85.38 185 PHE A O 1
ATOM 1566 N N . GLU A 1 186 ? 18.570 -4.489 -31.422 1.00 87.38 186 GLU A N 1
ATOM 1567 C CA . GLU A 1 186 ? 19.438 -5.665 -31.340 1.00 87.38 186 GLU A CA 1
ATOM 1568 C C . GLU A 1 186 ? 20.638 -5.393 -30.430 1.00 87.38 186 GLU A C 1
ATOM 1570 O O . GLU A 1 186 ? 20.875 -6.149 -29.499 1.00 87.38 186 GLU A O 1
ATOM 1575 N N . LYS A 1 187 ? 21.312 -4.244 -30.593 1.00 88.38 187 LYS A N 1
ATOM 1576 C CA . LYS A 1 187 ? 22.423 -3.854 -29.710 1.00 88.38 187 LYS A CA 1
ATOM 1577 C C . LYS A 1 187 ? 22.013 -3.755 -28.235 1.00 88.38 187 LYS A C 1
ATOM 1579 O O . LYS A 1 187 ? 22.798 -4.141 -27.378 1.00 88.38 187 LYS A O 1
ATOM 1584 N N . ILE A 1 188 ? 20.835 -3.195 -27.943 1.00 88.56 188 ILE A N 1
ATOM 1585 C CA . ILE A 1 188 ? 20.300 -3.096 -26.572 1.00 88.56 188 ILE A CA 1
ATOM 1586 C C . ILE A 1 188 ? 19.971 -4.502 -26.045 1.00 88.56 188 ILE A C 1
ATOM 1588 O O . ILE A 1 188 ? 20.305 -4.827 -24.916 1.00 88.56 188 ILE A O 1
ATOM 1592 N N . ALA A 1 189 ? 19.350 -5.350 -26.866 1.00 88.00 189 ALA A N 1
ATOM 1593 C CA . ALA A 1 189 ? 18.951 -6.700 -26.482 1.00 88.00 189 ALA A CA 1
ATOM 1594 C C . ALA A 1 189 ? 20.141 -7.635 -26.214 1.00 88.00 189 ALA A C 1
ATOM 1596 O O . ALA A 1 189 ? 20.045 -8.519 -25.367 1.00 88.00 189 ALA A O 1
ATOM 1597 N N . THR A 1 190 ? 21.248 -7.459 -26.938 1.00 89.06 190 THR A N 1
ATOM 1598 C CA . THR A 1 190 ? 22.436 -8.319 -26.843 1.00 89.06 190 THR A CA 1
ATOM 1599 C C . THR A 1 190 ? 23.538 -7.742 -25.954 1.00 89.06 190 THR A C 1
ATOM 1601 O O . THR A 1 190 ? 24.634 -8.303 -25.922 1.00 89.06 190 THR A O 1
ATOM 1604 N N . SER A 1 191 ? 23.325 -6.601 -25.291 1.00 90.12 191 SER A N 1
ATOM 1605 C CA . SER A 1 191 ? 24.341 -6.039 -24.400 1.00 90.12 191 SER A CA 1
ATOM 1606 C C . SER A 1 191 ? 24.422 -6.812 -23.081 1.00 90.12 191 SER A C 1
ATOM 1608 O O . SER A 1 191 ? 23.481 -7.482 -22.656 1.00 90.12 191 SER A O 1
ATOM 1610 N N . THR A 1 192 ? 25.573 -6.719 -22.417 1.00 88.12 192 THR A N 1
ATOM 1611 C CA . THR A 1 192 ? 25.861 -7.447 -21.170 1.00 88.12 192 THR A CA 1
ATOM 1612 C C . THR A 1 192 ? 24.987 -7.014 -19.993 1.00 88.12 192 THR A C 1
ATOM 1614 O O . THR A 1 192 ? 24.790 -7.788 -19.065 1.00 88.12 192 THR A O 1
ATOM 1617 N N . ASP A 1 193 ? 24.468 -5.789 -20.034 1.00 87.50 193 ASP A N 1
ATOM 1618 C CA . ASP A 1 193 ? 23.593 -5.169 -19.034 1.00 87.50 193 ASP A CA 1
ATOM 1619 C C . ASP A 1 193 ? 22.110 -5.181 -19.453 1.00 87.50 193 ASP A C 1
ATOM 1621 O O . ASP A 1 193 ? 21.306 -4.421 -18.916 1.00 87.50 193 ASP A O 1
ATOM 1625 N N . ALA A 1 194 ? 21.745 -5.975 -20.469 1.00 87.44 194 ALA A N 1
ATOM 1626 C CA . ALA A 1 194 ? 20.400 -5.998 -21.057 1.00 87.44 194 ALA A CA 1
ATOM 1627 C C . ALA A 1 194 ? 19.882 -4.617 -21.526 1.00 87.44 194 ALA A C 1
ATOM 1629 O O . ALA A 1 194 ? 18.676 -4.397 -21.672 1.00 87.44 194 ALA A O 1
ATOM 1630 N N . GLY A 1 195 ? 20.797 -3.681 -21.773 1.00 86.69 195 GLY A N 1
ATOM 1631 C CA . GLY A 1 195 ? 20.531 -2.379 -22.357 1.00 86.69 195 GLY A CA 1
ATOM 1632 C C . GLY A 1 195 ? 20.289 -1.268 -21.348 1.00 86.69 195 GLY A C 1
ATOM 1633 O O . GLY A 1 195 ? 19.908 -0.171 -21.765 1.00 86.69 195 GLY A O 1
ATOM 1634 N N . GLU A 1 196 ? 20.483 -1.532 -20.055 1.00 88.94 196 GLU A N 1
ATOM 1635 C CA . GLU A 1 196 ? 20.244 -0.592 -18.961 1.00 88.94 196 GLU A CA 1
ATOM 1636 C C . GLU A 1 196 ? 20.916 0.766 -19.189 1.00 88.94 196 GLU A C 1
ATOM 1638 O O . GLU A 1 196 ? 20.226 1.788 -19.207 1.00 88.94 196 GLU A O 1
ATOM 1643 N N . GLU A 1 197 ? 22.222 0.797 -19.458 1.00 89.38 197 GLU A N 1
ATOM 1644 C CA . GLU A 1 197 ? 22.984 2.034 -19.655 1.00 89.38 197 GLU A CA 1
ATOM 1645 C C . GLU A 1 197 ? 22.409 2.862 -20.817 1.00 89.38 197 GLU A C 1
ATOM 1647 O O . GLU A 1 197 ? 22.180 4.074 -20.719 1.00 89.38 197 GLU A O 1
ATOM 1652 N N . ILE A 1 198 ? 22.113 2.193 -21.935 1.00 87.88 198 ILE A N 1
ATOM 1653 C CA . ILE A 1 198 ? 21.576 2.830 -23.142 1.00 87.88 198 ILE A CA 1
ATOM 1654 C C . ILE A 1 198 ? 20.164 3.362 -22.888 1.00 87.88 198 ILE A C 1
ATOM 1656 O O . ILE A 1 198 ? 19.810 4.431 -23.400 1.00 87.88 198 ILE A O 1
ATOM 1660 N N . LEU A 1 199 ? 19.345 2.621 -22.142 1.00 87.75 199 LEU A N 1
ATOM 1661 C CA . LEU A 1 199 ? 17.987 3.011 -21.789 1.00 87.75 199 LEU A CA 1
ATOM 1662 C C . LEU A 1 199 ? 18.011 4.221 -20.853 1.00 87.75 199 LEU A C 1
ATOM 1664 O O . LEU A 1 199 ? 17.410 5.238 -21.204 1.00 87.75 199 LEU A O 1
ATOM 1668 N N . LEU A 1 200 ? 18.761 4.164 -19.751 1.00 89.81 200 LEU A N 1
ATOM 1669 C CA . LEU A 1 200 ? 18.860 5.236 -18.754 1.00 89.81 200 LEU A CA 1
ATOM 1670 C C . LEU A 1 200 ? 19.448 6.529 -19.322 1.00 89.81 200 LEU A C 1
ATOM 1672 O O . LEU A 1 200 ? 19.004 7.612 -18.953 1.00 89.81 200 LEU A O 1
ATOM 1676 N N . LYS A 1 201 ? 20.332 6.459 -20.324 1.00 89.06 201 LYS A N 1
ATOM 1677 C CA . LYS A 1 201 ? 20.784 7.659 -21.052 1.00 89.06 201 LYS A CA 1
ATOM 1678 C C . LYS A 1 201 ? 19.636 8.446 -21.704 1.00 89.06 201 LYS A C 1
ATOM 1680 O O . LYS A 1 201 ? 19.746 9.657 -21.868 1.00 89.06 201 LYS A O 1
ATOM 1685 N N . ASN A 1 202 ? 18.544 7.780 -22.095 1.00 8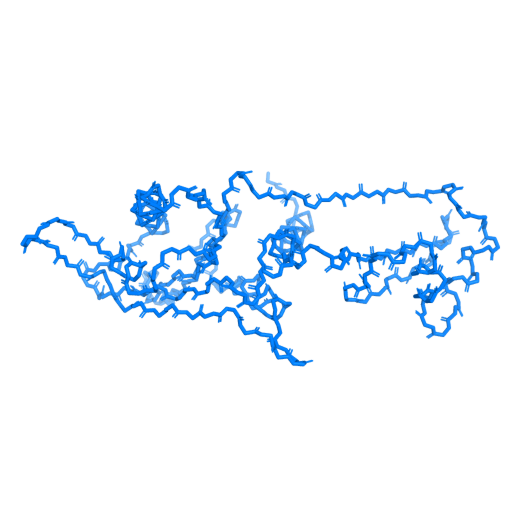6.81 202 ASN A N 1
ATOM 1686 C CA . ASN A 1 202 ? 17.355 8.444 -22.650 1.00 86.81 202 ASN A CA 1
ATOM 1687 C C . ASN A 1 202 ? 16.311 8.814 -21.582 1.00 86.81 202 ASN A C 1
ATOM 1689 O O . ASN A 1 202 ? 15.328 9.469 -21.925 1.00 86.81 202 ASN A O 1
ATOM 1693 N N . TYR A 1 203 ? 16.497 8.355 -20.344 1.00 87.88 203 TYR A N 1
ATOM 1694 C CA . TYR A 1 203 ? 15.591 8.535 -19.209 1.00 87.88 203 TYR A CA 1
ATOM 1695 C C . TYR A 1 203 ? 16.396 8.888 -17.941 1.00 87.88 203 TYR A C 1
ATOM 1697 O O . TYR A 1 203 ? 16.330 8.148 -16.959 1.00 87.88 203 TYR A O 1
ATOM 1705 N N . PRO A 1 204 ? 17.193 9.975 -17.962 1.00 86.44 204 PRO A N 1
ATOM 1706 C CA . PRO A 1 204 ? 18.148 10.292 -16.897 1.00 86.44 204 PRO A CA 1
ATOM 1707 C C . PRO A 1 204 ? 17.492 10.603 -15.544 1.00 86.44 204 PRO A C 1
ATOM 1709 O O . PRO A 1 204 ? 18.160 10.584 -14.518 1.00 86.44 204 PRO A O 1
ATOM 1712 N N . GLU A 1 205 ? 16.197 10.916 -15.528 1.00 87.94 205 GLU A N 1
ATOM 1713 C CA . GLU A 1 205 ? 15.411 11.168 -14.323 1.00 87.94 205 GLU A CA 1
ATOM 1714 C C . GLU A 1 205 ? 14.773 9.903 -13.720 1.00 87.94 205 GLU A C 1
ATOM 1716 O O . GLU A 1 205 ? 14.002 9.996 -12.758 1.00 87.94 205 GLU A O 1
ATOM 1721 N N . TYR A 1 206 ? 15.060 8.729 -14.284 1.00 87.06 206 TYR A N 1
ATOM 1722 C CA . TYR A 1 206 ? 14.515 7.446 -13.860 1.00 87.06 206 TYR A CA 1
ATOM 1723 C C . TYR A 1 206 ? 15.615 6.472 -13.433 1.00 87.06 206 TYR A C 1
ATOM 1725 O O . TYR A 1 206 ? 16.727 6.488 -13.942 1.00 87.06 206 TYR A O 1
ATOM 1733 N N . GLN A 1 207 ? 15.247 5.548 -12.551 1.00 85.19 207 GLN A N 1
ATOM 1734 C CA . GLN A 1 207 ? 15.998 4.327 -12.258 1.00 85.19 207 GLN A CA 1
ATOM 1735 C C . GLN A 1 207 ? 15.233 3.103 -12.763 1.00 85.19 207 GLN A C 1
ATOM 1737 O O . GLN A 1 207 ? 13.995 3.095 -12.772 1.00 85.19 207 GLN A O 1
ATOM 1742 N N . VAL A 1 208 ? 15.959 2.052 -13.142 1.00 85.88 208 VAL A N 1
ATOM 1743 C CA . VAL A 1 208 ? 15.358 0.749 -13.441 1.00 85.88 208 VAL A CA 1
ATOM 1744 C C . VAL A 1 208 ? 14.903 0.095 -12.138 1.00 85.88 208 VAL A C 1
ATOM 1746 O O . VAL A 1 208 ? 15.626 0.074 -11.145 1.00 85.88 208 VAL A O 1
ATOM 1749 N N . ILE A 1 209 ? 13.681 -0.437 -12.128 1.00 80.44 209 ILE A N 1
ATOM 1750 C CA . ILE A 1 209 ? 13.135 -1.187 -10.995 1.00 80.44 209 ILE A CA 1
ATOM 1751 C C . ILE A 1 209 ? 12.856 -2.638 -11.392 1.00 80.44 209 ILE A C 1
ATOM 1753 O O . ILE A 1 209 ? 11.832 -2.965 -11.983 1.00 80.44 209 ILE A O 1
ATOM 1757 N N . GLY A 1 210 ? 13.744 -3.541 -10.979 1.00 77.31 210 GLY A N 1
ATOM 1758 C CA . GLY A 1 210 ? 13.655 -4.968 -11.290 1.00 77.31 210 GLY A CA 1
ATOM 1759 C C . GLY A 1 210 ? 14.372 -5.345 -12.585 1.00 77.31 210 GLY A C 1
ATOM 1760 O O . GLY A 1 210 ? 15.128 -4.567 -13.146 1.00 77.31 210 GLY A O 1
ATOM 1761 N N . GLU A 1 211 ? 14.152 -6.575 -13.037 1.00 83.94 211 GLU A N 1
ATOM 1762 C CA . GLU A 1 211 ? 14.866 -7.145 -14.181 1.00 83.94 211 GLU A CA 1
ATOM 1763 C C . GLU A 1 211 ? 14.346 -6.603 -15.525 1.00 83.94 211 GLU A C 1
ATOM 1765 O O . GLU A 1 211 ? 13.134 -6.622 -15.788 1.00 83.94 211 GLU A O 1
ATOM 1770 N N . ILE A 1 212 ? 15.268 -6.187 -16.401 1.00 89.50 212 ILE A N 1
ATOM 1771 C CA . ILE A 1 212 ? 14.971 -5.864 -17.800 1.00 89.50 212 ILE A CA 1
ATOM 1772 C C . ILE A 1 212 ? 14.690 -7.165 -18.550 1.00 89.50 212 ILE A C 1
ATOM 1774 O O . ILE A 1 212 ? 15.541 -8.043 -18.666 1.00 89.50 212 ILE A O 1
ATOM 1778 N N . LYS A 1 213 ? 13.476 -7.297 -19.086 1.00 90.69 213 LYS A N 1
ATOM 1779 C CA . LYS A 1 213 ? 13.047 -8.519 -19.773 1.00 90.69 213 LYS A CA 1
ATOM 1780 C C . LYS A 1 213 ? 13.296 -8.374 -21.261 1.00 90.69 213 LYS A C 1
ATOM 1782 O O . LYS A 1 213 ? 12.554 -7.663 -21.938 1.00 90.69 213 LYS A O 1
ATOM 1787 N N . VAL A 1 214 ? 14.284 -9.105 -21.758 1.00 91.00 214 VAL A N 1
ATOM 1788 C CA . VAL A 1 214 ? 14.601 -9.209 -23.183 1.00 91.00 214 VAL A CA 1
ATOM 1789 C C . VAL A 1 214 ? 14.087 -10.545 -23.715 1.00 91.00 214 VAL A C 1
ATOM 1791 O O . VAL A 1 214 ? 14.309 -11.594 -23.111 1.00 91.00 214 VAL A O 1
ATOM 1794 N N . ARG A 1 215 ? 13.355 -10.523 -24.829 1.00 91.00 215 ARG A N 1
ATOM 1795 C CA . ARG A 1 215 ? 12.843 -11.724 -25.503 1.00 91.00 215 ARG A CA 1
ATOM 1796 C C . ARG A 1 215 ? 13.001 -11.591 -27.003 1.00 91.00 215 ARG A C 1
ATOM 1798 O O . ARG A 1 215 ? 12.712 -10.532 -27.542 1.00 91.00 215 ARG A O 1
ATOM 1805 N N . HIS A 1 216 ? 13.392 -12.669 -27.664 1.00 90.25 216 HIS A N 1
ATOM 1806 C CA . HIS A 1 216 ? 13.354 -12.765 -29.116 1.00 90.25 216 HIS A CA 1
ATOM 1807 C C . HIS A 1 216 ? 12.188 -13.658 -29.532 1.00 90.25 216 HIS A C 1
ATOM 1809 O O . HIS A 1 216 ? 12.012 -14.743 -28.975 1.00 90.25 216 HIS A O 1
ATOM 1815 N N . PHE A 1 217 ? 11.408 -13.205 -30.504 1.00 88.75 217 PHE A N 1
ATOM 1816 C CA . PHE A 1 217 ? 10.397 -14.009 -31.179 1.00 88.75 217 PHE A CA 1
ATOM 1817 C C . PHE A 1 217 ? 10.767 -14.097 -32.655 1.00 88.75 217 PHE A C 1
ATOM 1819 O O . PHE A 1 217 ? 11.151 -13.090 -33.240 1.00 88.75 217 PHE A O 1
ATOM 1826 N N . GLU A 1 218 ? 10.644 -15.276 -33.260 1.00 87.12 218 GLU A N 1
ATOM 1827 C CA . GLU A 1 218 ? 11.005 -15.477 -34.672 1.00 87.12 218 GLU A CA 1
ATOM 1828 C C . GLU A 1 218 ? 10.206 -14.554 -35.605 1.00 87.12 218 GLU A C 1
ATOM 1830 O O . GLU A 1 218 ? 10.780 -13.943 -36.501 1.00 87.12 218 GLU A O 1
ATOM 1835 N N . ASP A 1 219 ? 8.912 -14.369 -35.325 1.00 88.12 219 ASP A N 1
ATOM 1836 C CA . ASP A 1 219 ? 8.008 -13.604 -36.194 1.00 88.12 219 ASP A CA 1
ATOM 1837 C C . ASP A 1 219 ? 8.056 -12.085 -35.972 1.00 88.12 219 ASP A C 1
ATOM 1839 O O . ASP A 1 219 ? 7.697 -11.308 -36.857 1.00 88.12 219 ASP A O 1
ATOM 1843 N N . SER A 1 220 ? 8.434 -11.641 -34.771 1.00 83.44 220 SER A N 1
ATOM 1844 C CA . SER A 1 220 ? 8.301 -10.237 -34.352 1.00 83.44 220 SER A CA 1
ATOM 1845 C C . SER A 1 220 ? 9.581 -9.627 -33.774 1.00 83.44 220 SER A C 1
ATOM 1847 O O . SER A 1 220 ? 9.585 -8.463 -33.375 1.00 83.44 220 SER A O 1
ATOM 1849 N N . GLY A 1 221 ? 10.680 -10.382 -33.764 1.00 86.44 221 GLY A N 1
ATOM 1850 C CA . GLY A 1 221 ? 12.002 -9.932 -33.345 1.00 86.44 221 GLY A CA 1
ATOM 1851 C C . GLY A 1 221 ? 12.124 -9.659 -31.844 1.00 86.44 221 GLY A C 1
ATOM 1852 O O . GLY A 1 221 ? 11.447 -10.254 -30.996 1.00 86.44 221 GLY A O 1
ATOM 1853 N N . TRP A 1 222 ? 13.039 -8.755 -31.498 1.00 88.94 222 TRP A N 1
ATOM 1854 C CA . TRP A 1 222 ? 13.371 -8.419 -30.115 1.00 88.94 222 TRP A CA 1
ATOM 1855 C C . TRP A 1 222 ? 12.286 -7.585 -29.426 1.00 88.94 222 TRP A C 1
ATOM 1857 O O . TRP A 1 222 ? 11.841 -6.562 -29.931 1.00 88.94 222 TRP A O 1
ATOM 1867 N N . HIS A 1 223 ? 11.913 -7.998 -28.220 1.00 89.62 223 HIS A N 1
ATOM 1868 C CA . HIS A 1 223 ? 11.000 -7.313 -27.316 1.00 89.62 223 HIS A CA 1
ATOM 1869 C C . HIS A 1 223 ? 11.729 -7.032 -26.009 1.00 89.62 223 HIS A C 1
ATOM 1871 O O . HIS A 1 223 ? 12.213 -7.955 -25.353 1.00 89.62 223 HIS A O 1
ATOM 1877 N N . ILE A 1 224 ? 11.780 -5.760 -25.619 1.00 90.25 224 ILE A N 1
ATOM 1878 C CA . ILE A 1 224 ? 12.427 -5.312 -24.385 1.00 90.25 224 ILE A CA 1
ATOM 1879 C C . ILE A 1 224 ? 11.368 -4.643 -23.520 1.00 90.25 224 ILE A C 1
ATOM 1881 O O . ILE A 1 224 ? 10.727 -3.681 -23.936 1.00 90.25 224 ILE A O 1
ATOM 1885 N N . THR A 1 225 ? 11.162 -5.173 -22.319 1.00 90.00 225 THR A N 1
ATOM 1886 C CA . THR A 1 225 ? 10.301 -4.561 -21.304 1.00 90.00 225 THR A CA 1
ATOM 1887 C C . THR A 1 225 ? 11.168 -4.072 -20.157 1.00 90.00 225 THR A C 1
ATOM 1889 O O . THR A 1 225 ? 11.848 -4.870 -19.514 1.00 90.00 225 THR A O 1
ATOM 1892 N N . VAL A 1 226 ? 11.100 -2.770 -19.888 1.00 89.50 226 VAL A N 1
ATOM 1893 C CA . VAL A 1 226 ? 11.782 -2.114 -18.772 1.00 89.50 226 VAL A CA 1
ATOM 1894 C C . VAL A 1 226 ? 10.746 -1.476 -17.849 1.00 89.50 226 VAL A C 1
ATOM 1896 O O . VAL A 1 226 ? 9.783 -0.862 -18.309 1.00 89.50 226 VAL A O 1
ATOM 1899 N N . GLU A 1 227 ? 10.926 -1.645 -16.543 1.00 87.31 227 GLU A N 1
ATOM 1900 C CA . GLU A 1 227 ? 10.127 -0.977 -15.516 1.00 87.31 227 GLU A CA 1
ATOM 1901 C C . GLU A 1 227 ? 10.968 0.178 -14.954 1.00 87.31 227 GLU A C 1
ATOM 1903 O O . GLU A 1 227 ? 12.083 -0.041 -14.484 1.00 87.31 227 GLU A O 1
ATOM 1908 N N . LEU A 1 228 ? 10.456 1.410 -15.033 1.00 86.88 228 LEU A N 1
ATOM 1909 C CA . LEU A 1 228 ? 11.175 2.626 -14.642 1.00 86.88 228 LEU A CA 1
ATOM 1910 C C . LEU A 1 228 ? 10.456 3.337 -13.492 1.00 86.88 228 LEU A C 1
ATOM 1912 O O . LEU A 1 228 ? 9.229 3.463 -13.501 1.00 86.88 228 LEU A O 1
ATOM 1916 N N . LEU A 1 229 ? 11.219 3.847 -12.526 1.00 82.69 229 LEU A N 1
ATOM 1917 C CA . LEU A 1 229 ? 10.726 4.678 -11.428 1.00 82.69 229 LEU A CA 1
ATOM 1918 C C . LEU A 1 229 ? 11.433 6.031 -11.448 1.00 82.69 229 LEU A C 1
ATOM 1920 O O . LEU A 1 229 ? 12.657 6.087 -11.449 1.00 82.69 229 LEU A O 1
ATOM 1924 N N . ARG A 1 230 ? 10.668 7.125 -11.464 1.00 81.62 230 ARG A N 1
ATOM 1925 C CA . ARG A 1 230 ? 11.224 8.485 -11.471 1.00 81.62 230 ARG A CA 1
ATOM 1926 C C . ARG A 1 230 ? 11.916 8.769 -10.135 1.00 81.62 230 ARG A C 1
ATOM 1928 O O . ARG A 1 230 ? 11.368 8.411 -9.092 1.00 81.62 230 ARG A O 1
ATOM 1935 N N . HIS A 1 231 ? 13.082 9.410 -10.144 1.00 71.06 231 HIS A N 1
ATOM 1936 C CA . HIS A 1 231 ? 13.870 9.654 -8.928 1.00 71.06 231 HIS A CA 1
ATOM 1937 C C . HIS A 1 231 ? 13.114 10.470 -7.866 1.00 71.06 231 HIS A C 1
ATOM 1939 O O . HIS A 1 231 ? 13.217 10.184 -6.678 1.00 71.06 231 HIS A O 1
ATOM 1945 N N . ASP A 1 232 ? 12.302 11.438 -8.282 1.00 62.81 232 ASP A N 1
ATOM 1946 C CA . ASP A 1 232 ? 11.502 12.315 -7.414 1.00 62.81 232 ASP A CA 1
ATOM 1947 C C . ASP A 1 232 ? 10.093 11.777 -7.092 1.00 62.81 232 ASP A C 1
ATOM 1949 O O . ASP A 1 232 ? 9.345 12.405 -6.340 1.00 62.81 232 ASP A O 1
ATOM 1953 N N . ALA A 1 233 ? 9.713 10.605 -7.626 1.00 53.47 233 ALA A N 1
ATOM 1954 C CA . ALA A 1 233 ? 8.530 9.884 -7.147 1.00 53.47 233 ALA A CA 1
ATOM 1955 C C . ALA A 1 233 ? 8.699 9.488 -5.667 1.00 53.47 233 ALA A C 1
ATOM 1957 O O . ALA A 1 233 ? 7.718 9.326 -4.938 1.00 53.47 233 ALA A O 1
ATOM 1958 N N . ILE A 1 234 ? 9.950 9.422 -5.204 1.00 51.31 234 ILE A N 1
ATOM 1959 C CA . ILE A 1 234 ? 10.302 9.507 -3.794 1.00 51.31 234 ILE A CA 1
ATOM 1960 C C . ILE A 1 234 ? 10.120 10.973 -3.389 1.00 51.31 234 ILE A C 1
ATOM 1962 O O . ILE A 1 234 ? 10.979 11.800 -3.683 1.00 51.31 234 ILE A O 1
ATOM 1966 N N . ARG A 1 235 ? 8.980 11.311 -2.764 1.00 45.31 235 ARG A N 1
ATOM 1967 C CA . ARG A 1 235 ? 8.673 12.686 -2.326 1.00 45.31 235 ARG A CA 1
ATOM 1968 C C . ARG A 1 235 ? 9.916 13.339 -1.693 1.00 45.31 235 ARG A C 1
ATOM 1970 O O . ARG A 1 235 ? 10.381 12.831 -0.664 1.00 45.31 235 ARG A O 1
ATOM 1977 N N . PRO A 1 236 ? 10.439 14.441 -2.257 1.00 36.53 236 PRO A N 1
ATOM 1978 C CA . PRO A 1 236 ? 11.548 15.145 -1.638 1.00 36.53 236 PRO A CA 1
ATOM 1979 C C . PRO A 1 236 ? 11.120 15.681 -0.267 1.00 36.53 236 PRO A C 1
ATOM 1981 O O . PRO A 1 236 ? 9.979 16.106 -0.104 1.00 36.53 236 PRO A O 1
ATOM 1984 N N . GLY A 1 237 ? 12.054 15.589 0.690 1.00 41.91 237 GLY A N 1
ATOM 1985 C CA . GLY A 1 237 ? 12.162 16.431 1.896 1.00 41.91 237 GLY A CA 1
ATOM 1986 C C . GLY A 1 237 ? 10.883 16.795 2.618 1.00 41.91 237 GLY A C 1
ATOM 1987 O O . GLY A 1 237 ? 10.398 17.906 2.349 1.00 41.91 237 GLY A O 1
#

Sequence (237 aa):
MSRPAQRNLNDKNSKQYAKWLLYSNFTEKDYYLTLTYKSKYLPATPDDAKRVIDNFLSKLRRLYKKTNEELKYMWFTEFQYDDDTGYVKRLHHHVVINRGPSRDAIEDCWSVGRGKKKEKLGRTHADLIQMSESGGIHDLAMYLTSQEKYKNGRWKKGQKRWSSSKNLVKPYETKNDHKYSLRKFEKIATSTDAGEEILLKNYPEYQVIGEIKVRHFEDSGWHITVELLRHDAIRPG

Radius of gyration: 21.25 Å; chains: 1; bounding box: 44×48×64 Å